Protein AF-0000000080333137 (afdb_homodimer)

Structure (mmCIF, N/CA/C/O backbone):
data_AF-0000000080333137-model_v1
#
loop_
_entity.id
_entity.type
_entity.pdbx_description
1 polymer 'Flavin reductase'
#
loop_
_atom_site.group_PDB
_atom_site.id
_atom_site.type_symbol
_atom_site.label_atom_id
_atom_site.label_alt_id
_atom_site.label_comp_id
_atom_site.label_asym_id
_atom_site.label_entity_id
_atom_site.label_seq_id
_atom_site.pdbx_PDB_ins_code
_atom_site.Cartn_x
_atom_site.Cartn_y
_atom_site.Cartn_z
_atom_site.occupancy
_atom_site.B_iso_or_equiv
_atom_site.auth_seq_id
_atom_site.auth_comp_id
_atom_site.auth_asym_id
_atom_site.auth_atom_id
_atom_site.pdbx_PDB_model_num
ATOM 1 N N . MET A 1 1 ? 3.314 -32.281 -24.875 1 32.16 1 MET A N 1
ATOM 2 C CA . MET A 1 1 ? 4.262 -31.203 -25.109 1 32.16 1 MET A CA 1
ATOM 3 C C . MET A 1 1 ? 3.947 -30.016 -24.203 1 32.16 1 MET A C 1
ATOM 5 O O . MET A 1 1 ? 2.875 -29.406 -24.312 1 32.16 1 MET A O 1
ATOM 9 N N . THR A 1 2 ? 4.207 -30.031 -22.922 1 34.72 2 THR A N 1
ATOM 10 C CA . THR A 1 2 ? 3.879 -29 -21.953 1 34.72 2 THR A CA 1
ATOM 11 C C . THR A 1 2 ? 4.188 -27.609 -22.516 1 34.72 2 THR A C 1
ATOM 13 O O . THR A 1 2 ? 5.285 -27.375 -23.031 1 34.72 2 THR A O 1
ATOM 16 N N . ALA A 1 3 ? 3.234 -27.078 -23.281 1 38.56 3 ALA A N 1
ATOM 17 C CA . ALA A 1 3 ? 3.451 -25.781 -23.922 1 38.56 3 ALA A CA 1
ATOM 18 C C . ALA A 1 3 ? 4.312 -24.875 -23.047 1 38.56 3 ALA A C 1
ATOM 20 O O . ALA A 1 3 ? 3.996 -24.656 -21.875 1 38.56 3 ALA A O 1
ATOM 21 N N . THR A 1 4 ? 5.605 -25.031 -23.078 1 42.91 4 THR A N 1
ATOM 22 C CA . THR A 1 4 ? 6.434 -24.016 -22.453 1 42.91 4 THR A CA 1
ATOM 23 C C . THR A 1 4 ? 5.816 -22.625 -22.625 1 42.91 4 THR A C 1
ATOM 25 O O . THR A 1 4 ? 5.594 -22.188 -23.75 1 42.91 4 THR A O 1
ATOM 28 N N . PRO A 1 5 ? 4.945 -22.172 -21.734 1 41.91 5 PRO A N 1
ATOM 29 C CA . PRO A 1 5 ? 4.445 -20.844 -22.062 1 41.91 5 PRO A CA 1
ATOM 30 C C . PRO A 1 5 ? 5.434 -20.031 -22.891 1 41.91 5 PRO A C 1
ATOM 32 O O . PRO A 1 5 ? 6.648 -20.219 -22.766 1 41.91 5 PRO A O 1
ATOM 35 N N . ASP A 1 6 ? 5.297 -20 -24.172 1 44.5 6 ASP A N 1
ATOM 36 C CA . ASP A 1 6 ? 6.066 -18.938 -24.812 1 44.5 6 ASP A CA 1
ATOM 37 C C . ASP A 1 6 ? 6.477 -17.875 -23.797 1 44.5 6 ASP A C 1
ATOM 39 O O . ASP A 1 6 ? 5.633 -17.125 -23.312 1 44.5 6 ASP A O 1
ATOM 43 N N . LEU A 1 7 ? 7.129 -18.266 -22.703 1 48.12 7 LEU A N 1
ATOM 44 C CA . LEU A 1 7 ? 7.605 -17.297 -21.719 1 48.12 7 LEU A CA 1
ATOM 45 C C . LEU A 1 7 ? 7.914 -15.961 -22.391 1 48.12 7 LEU A C 1
ATOM 47 O O . LEU A 1 7 ? 8.922 -15.828 -23.078 1 48.12 7 LEU A O 1
ATOM 51 N N . ALA A 1 8 ? 7.02 -15.438 -23.109 1 55.06 8 ALA A N 1
ATOM 52 C CA . ALA A 1 8 ? 7.129 -14.047 -23.547 1 55.06 8 ALA A CA 1
ATOM 53 C C . ALA A 1 8 ? 8.227 -13.312 -22.781 1 55.06 8 ALA A C 1
ATOM 55 O O . ALA A 1 8 ? 8.633 -13.742 -21.703 1 55.06 8 ALA A O 1
ATOM 56 N N . ALA A 1 9 ? 9.109 -12.586 -23.391 1 77.81 9 ALA A N 1
ATOM 57 C CA . ALA A 1 9 ? 10.32 -11.875 -23 1 77.81 9 ALA A CA 1
ATOM 58 C C . ALA A 1 9 ? 10.109 -11.125 -21.688 1 77.81 9 ALA A C 1
ATOM 60 O O . ALA A 1 9 ? 9.234 -10.258 -21.594 1 77.81 9 ALA A O 1
ATOM 61 N N . PHE A 1 10 ? 10.328 -11.945 -20.594 1 91.94 10 PHE A N 1
ATOM 62 C CA . PHE A 1 10 ? 10.375 -11.203 -19.344 1 91.94 10 PHE A CA 1
ATOM 63 C C . PHE A 1 10 ? 11.602 -10.297 -19.297 1 91.94 10 PHE A C 1
ATOM 65 O O . PHE A 1 10 ? 12.531 -10.453 -20.094 1 91.94 10 PHE A O 1
ATOM 72 N N . ARG A 1 11 ? 11.391 -9.289 -18.625 1 95.44 11 ARG A N 1
ATOM 73 C CA . ARG A 1 11 ? 12.492 -8.375 -18.344 1 95.44 11 ARG A CA 1
ATOM 74 C C . ARG A 1 11 ? 13.117 -8.664 -16.984 1 95.44 11 ARG A C 1
ATOM 76 O O . ARG A 1 11 ? 12.43 -9.117 -16.062 1 95.44 11 ARG A O 1
ATOM 83 N N . LEU A 1 12 ? 14.367 -8.383 -16.828 1 97.75 12 LEU A N 1
ATOM 84 C CA . LEU A 1 12 ? 15.039 -8.508 -15.547 1 97.75 12 LEU A CA 1
ATOM 85 C C . LEU A 1 12 ? 14.672 -7.355 -14.617 1 97.75 12 LEU A C 1
ATOM 87 O O . LEU A 1 12 ? 14.352 -6.262 -15.086 1 97.75 12 LEU A O 1
ATOM 91 N N . GLY A 1 13 ? 14.891 -7.672 -13.375 1 98.38 13 GLY A N 1
ATOM 92 C CA . GLY A 1 13 ? 14.562 -6.672 -12.367 1 98.38 13 GLY A CA 1
ATOM 93 C C . GLY A 1 13 ? 15.352 -5.387 -12.531 1 98.38 13 GLY A C 1
ATOM 94 O O . GLY A 1 13 ? 16.578 -5.41 -12.602 1 98.38 13 GLY A O 1
ATOM 95 N N . SER A 1 14 ? 14.648 -4.27 -12.57 1 98.5 14 SER A N 1
ATOM 96 C CA . SER A 1 14 ? 15.188 -2.922 -12.719 1 98.5 14 SER A CA 1
ATOM 97 C C . SER A 1 14 ? 14.188 -1.871 -12.242 1 98.5 14 SER A C 1
ATOM 99 O O . SER A 1 14 ? 13 -2.156 -12.102 1 98.5 14 SER A O 1
ATOM 101 N N . PRO A 1 15 ? 14.703 -0.725 -11.953 1 98.38 15 PRO A N 1
ATOM 102 C CA . PRO A 1 15 ? 13.773 0.362 -11.641 1 98.38 15 PRO A CA 1
ATOM 103 C C . PRO A 1 15 ? 12.734 0.579 -12.742 1 98.38 15 PRO A C 1
ATOM 105 O O . PRO A 1 15 ? 11.578 0.909 -12.445 1 98.38 15 PRO A O 1
ATOM 108 N N . GLU A 1 16 ? 13.117 0.375 -14.008 1 98.19 16 GLU A N 1
ATOM 109 C CA . GLU A 1 16 ? 12.211 0.568 -15.133 1 98.19 16 GLU A CA 1
ATOM 110 C C . GLU A 1 16 ? 11.094 -0.47 -15.125 1 98.19 16 GLU A C 1
ATOM 112 O O . GLU A 1 16 ? 9.93 -0.139 -15.359 1 98.19 16 GLU A O 1
ATOM 117 N N . LEU A 1 17 ? 11.461 -1.721 -14.844 1 98.5 17 LEU A N 1
ATOM 118 C CA . LEU A 1 17 ? 10.438 -2.76 -14.766 1 98.5 17 LEU A CA 1
ATOM 119 C C . LEU A 1 17 ? 9.477 -2.49 -13.609 1 98.5 17 LEU A C 1
ATOM 121 O O . LEU A 1 17 ? 8.258 -2.592 -13.766 1 98.5 17 LEU A O 1
ATOM 125 N N . LEU A 1 18 ? 10.047 -2.137 -12.453 1 98.75 18 LEU A N 1
ATOM 126 C CA . LEU A 1 18 ? 9.219 -1.824 -11.289 1 98.75 18 LEU A CA 1
ATOM 127 C C . LEU A 1 18 ? 8.227 -0.711 -11.617 1 98.75 18 LEU A C 1
ATOM 129 O O . LEU A 1 18 ? 7.031 -0.845 -11.352 1 98.75 18 LEU A O 1
ATOM 133 N N . ARG A 1 19 ? 8.734 0.345 -12.258 1 98.06 19 ARG A N 1
ATOM 134 C CA . ARG A 1 19 ? 7.887 1.479 -12.617 1 98.06 19 ARG A CA 1
ATOM 135 C C . ARG A 1 19 ? 6.785 1.056 -13.578 1 98.06 19 ARG A C 1
ATOM 137 O O . ARG A 1 19 ? 5.629 1.458 -13.43 1 98.06 19 ARG A O 1
ATOM 144 N N . SER A 1 20 ? 7.16 0.26 -14.586 1 98.12 20 SER A N 1
ATOM 145 C CA . SER A 1 20 ? 6.195 -0.167 -15.594 1 98.12 20 SER A CA 1
ATOM 146 C C . SER A 1 20 ? 5.086 -1.011 -14.969 1 98.12 20 SER A C 1
ATOM 148 O O . SER A 1 20 ? 3.91 -0.851 -15.312 1 98.12 20 SER A O 1
ATOM 150 N N . VAL A 1 21 ? 5.422 -1.882 -14.055 1 98.56 21 VAL A N 1
ATOM 151 C CA . VAL A 1 21 ? 4.449 -2.746 -13.398 1 98.56 21 VAL A CA 1
ATOM 152 C C . VAL A 1 21 ? 3.537 -1.911 -12.5 1 98.56 21 VAL A C 1
ATOM 154 O O . VAL A 1 21 ? 2.314 -2.059 -12.539 1 98.56 21 VAL A O 1
ATOM 157 N N . PHE A 1 22 ? 4.082 -0.975 -11.758 1 98.31 22 PHE A N 1
ATOM 158 C CA . PHE A 1 22 ? 3.275 -0.235 -10.789 1 98.31 22 PHE A CA 1
ATOM 159 C C . PHE A 1 22 ? 2.52 0.899 -11.469 1 98.31 22 PHE A C 1
ATOM 161 O O . PHE A 1 22 ? 1.622 1.499 -10.875 1 98.31 22 PHE A O 1
ATOM 168 N N . ARG A 1 23 ? 2.896 1.23 -12.75 1 97.38 23 ARG A N 1
ATOM 169 C CA . ARG A 1 23 ? 2.014 2.064 -13.555 1 97.38 23 ARG A CA 1
ATOM 170 C C . ARG A 1 23 ? 0.682 1.366 -13.812 1 97.38 23 ARG A C 1
ATOM 172 O O . ARG A 1 23 ? -0.337 2.023 -14.031 1 97.38 23 ARG A O 1
ATOM 179 N N . ARG A 1 24 ? 0.718 -0.001 -13.727 1 97.5 24 ARG A N 1
ATOM 180 C CA . ARG A 1 24 ? -0.496 -0.775 -13.969 1 97.5 24 ARG A CA 1
ATOM 181 C C . ARG A 1 24 ? -1.29 -0.957 -12.68 1 97.5 24 ARG A C 1
ATOM 183 O O . ARG A 1 24 ? -2.436 -1.412 -12.703 1 97.5 24 ARG A O 1
ATOM 190 N N . HIS A 1 25 ? -0.738 -0.68 -11.531 1 98.38 25 HIS A N 1
ATOM 191 C CA . HIS A 1 25 ? -1.342 -0.823 -10.211 1 98.38 25 HIS A CA 1
ATOM 192 C C . HIS A 1 25 ? -1.915 0.502 -9.719 1 98.38 25 HIS A C 1
ATOM 194 O O . HIS A 1 25 ? -1.188 1.489 -9.594 1 98.38 25 HIS A O 1
ATOM 200 N N . ALA A 1 26 ? -3.201 0.591 -9.523 1 98.31 26 ALA A N 1
ATOM 201 C CA . ALA A 1 26 ? -3.811 1.808 -9 1 98.31 26 ALA A CA 1
ATOM 202 C C . ALA A 1 26 ? -3.703 1.859 -7.477 1 98.31 26 ALA A C 1
ATOM 204 O O . ALA A 1 26 ? -3.654 0.819 -6.812 1 98.31 26 ALA A O 1
ATOM 205 N N . ALA A 1 27 ? -3.672 3.055 -6.977 1 98.56 27 ALA A N 1
ATOM 206 C CA . ALA A 1 27 ? -3.523 3.234 -5.535 1 98.56 27 ALA A CA 1
ATOM 207 C C . ALA A 1 27 ? -4.359 4.41 -5.039 1 98.56 27 ALA A C 1
ATOM 209 O O . ALA A 1 27 ? -4.594 5.371 -5.781 1 98.56 27 ALA A O 1
ATOM 210 N N . GLY A 1 28 ? -4.844 4.316 -3.771 1 98.81 28 GLY A N 1
ATOM 211 C CA . GLY A 1 28 ? -5.379 5.488 -3.096 1 98.81 28 GLY A CA 1
ATOM 212 C C . GLY A 1 28 ? -4.316 6.523 -2.773 1 98.81 28 GLY A C 1
ATOM 213 O O . GLY A 1 28 ? -3.127 6.211 -2.73 1 98.81 28 GLY A O 1
ATOM 214 N N . VAL A 1 29 ? -4.793 7.766 -2.594 1 98.94 29 VAL A N 1
ATOM 215 C CA . VAL A 1 29 ? -3.873 8.875 -2.346 1 98.94 29 VAL A CA 1
ATOM 216 C C . VAL A 1 29 ? -4.066 9.398 -0.924 1 98.94 29 VAL A C 1
ATOM 218 O O . VAL A 1 29 ? -5.199 9.648 -0.497 1 98.94 29 VAL A O 1
ATOM 221 N N . ALA A 1 30 ? -2.973 9.539 -0.227 1 98.94 30 ALA A N 1
ATOM 222 C CA . ALA A 1 30 ? -2.969 10.094 1.124 1 98.94 30 ALA A CA 1
ATOM 223 C C . ALA A 1 30 ? -1.899 11.172 1.271 1 98.94 30 ALA A C 1
ATOM 225 O O . ALA A 1 30 ? -0.993 11.281 0.441 1 98.94 30 ALA A O 1
ATOM 226 N N . VAL A 1 31 ? -2.027 11.992 2.25 1 98.94 31 VAL A N 1
ATOM 227 C CA . VAL A 1 31 ? -0.963 12.883 2.697 1 98.94 31 VAL A CA 1
ATOM 228 C C . VAL A 1 31 ? -0.517 12.492 4.105 1 98.94 31 VAL A C 1
ATOM 230 O O . VAL A 1 31 ? -1.349 12.281 4.992 1 98.94 31 VAL A O 1
ATOM 233 N N . ILE A 1 32 ? 0.772 12.344 4.273 1 98.94 32 ILE A N 1
ATOM 234 C CA . ILE A 1 32 ? 1.396 12.148 5.574 1 98.94 32 ILE A CA 1
ATOM 235 C C . ILE A 1 32 ? 1.934 13.477 6.102 1 98.94 32 ILE A C 1
ATOM 237 O O . ILE A 1 32 ? 2.561 14.234 5.359 1 98.94 32 ILE A O 1
ATOM 241 N N . THR A 1 33 ? 1.648 13.82 7.352 1 98.88 33 THR A N 1
ATOM 242 C CA . THR A 1 33 ? 2.16 15.047 7.941 1 98.88 33 THR A CA 1
ATOM 243 C C . THR A 1 33 ? 2.924 14.758 9.227 1 98.88 33 THR A C 1
ATOM 245 O O . THR A 1 33 ? 2.695 13.734 9.875 1 98.88 33 THR A O 1
ATOM 248 N N . ALA A 1 34 ? 3.807 15.586 9.586 1 98.62 34 ALA A N 1
ATOM 249 C CA . ALA A 1 34 ? 4.539 15.625 10.852 1 98.62 34 ALA A CA 1
ATOM 250 C C . ALA A 1 34 ? 4.969 17.047 11.188 1 98.62 34 ALA A C 1
ATOM 252 O O . ALA A 1 34 ? 4.707 17.984 10.43 1 98.62 34 ALA A O 1
ATOM 253 N N . GLN A 1 35 ? 5.477 17.172 12.367 1 96.44 35 GLN A N 1
ATOM 254 C CA . GLN A 1 35 ? 5.926 18.484 12.805 1 96.44 35 GLN A CA 1
ATOM 255 C C . GLN A 1 35 ? 7.207 18.391 13.625 1 96.44 35 GLN A C 1
ATOM 257 O O . GLN A 1 35 ? 7.391 17.438 14.383 1 96.44 35 GLN A O 1
ATOM 262 N N . ARG A 1 36 ? 8.078 19.328 13.414 1 94.25 36 ARG A N 1
ATOM 263 C CA . ARG A 1 36 ? 9.242 19.516 14.273 1 94.25 36 ARG A CA 1
ATOM 264 C C . ARG A 1 36 ? 9.391 20.984 14.68 1 94.25 36 ARG A C 1
ATOM 266 O O . ARG A 1 36 ? 9.516 21.859 13.828 1 94.25 36 ARG A O 1
ATOM 273 N N . ASP A 1 37 ? 9.391 21.234 16 1 91.94 37 ASP A N 1
ATOM 274 C CA . ASP A 1 37 ? 9.625 22.562 16.547 1 91.94 37 ASP A CA 1
ATOM 275 C C . ASP A 1 37 ? 8.711 23.594 15.891 1 91.94 37 ASP A C 1
ATOM 277 O O . ASP A 1 37 ? 9.172 24.656 15.461 1 91.94 37 ASP A O 1
ATOM 281 N N . GLY A 1 38 ? 7.473 23.188 15.695 1 90.44 38 GLY A N 1
ATOM 282 C CA . GLY A 1 38 ? 6.465 24.109 15.195 1 90.44 38 GLY A CA 1
ATOM 283 C C . GLY A 1 38 ? 6.449 24.219 13.688 1 90.44 38 GLY A C 1
ATOM 284 O O . GLY A 1 38 ? 5.613 24.906 13.117 1 90.44 38 GLY A O 1
ATOM 285 N N . THR A 1 39 ? 7.332 23.594 13.016 1 93.75 39 THR A N 1
ATOM 286 C CA . THR A 1 39 ? 7.367 23.625 11.555 1 93.75 39 THR A CA 1
ATOM 287 C C . THR A 1 39 ? 6.746 22.344 10.977 1 93.75 39 THR A C 1
ATOM 289 O O . THR A 1 39 ? 7.293 21.25 11.141 1 93.75 39 THR A O 1
ATOM 292 N N . PRO A 1 40 ? 5.66 22.531 10.266 1 97.62 40 PRO A N 1
ATOM 293 C CA . PRO A 1 40 ? 5.02 21.344 9.688 1 97.62 40 PRO A CA 1
ATOM 294 C C . PRO A 1 40 ? 5.688 20.891 8.398 1 97.62 40 PRO A C 1
ATOM 296 O O . PRO A 1 40 ? 6.203 21.703 7.637 1 97.62 40 PRO A O 1
ATOM 299 N N . VAL A 1 41 ? 5.738 19.578 8.164 1 98.12 41 VAL A N 1
ATOM 300 C CA . VAL A 1 41 ? 6.145 18.969 6.906 1 98.12 41 VAL A CA 1
ATOM 301 C C . VAL A 1 41 ? 5.098 17.953 6.469 1 98.12 41 VAL A C 1
ATOM 303 O O . VAL A 1 41 ? 4.258 17.531 7.27 1 98.12 41 VAL A O 1
ATOM 306 N N . GLY A 1 42 ? 5.164 17.609 5.234 1 98.62 42 GLY A N 1
ATOM 307 C CA . GLY A 1 42 ? 4.273 16.578 4.73 1 98.62 42 GLY A CA 1
ATOM 308 C C . GLY A 1 42 ? 4.559 16.203 3.291 1 98.62 42 GLY A C 1
ATOM 309 O O . GLY A 1 42 ? 5.332 16.875 2.605 1 98.62 42 GLY A O 1
ATOM 310 N N . PHE A 1 43 ? 3.953 15.148 2.832 1 98.75 43 PHE A N 1
ATOM 311 C CA . PHE A 1 43 ? 4.129 14.672 1.465 1 98.75 43 PHE A CA 1
ATOM 312 C C . PHE A 1 43 ? 2.953 13.797 1.043 1 98.75 43 PHE A C 1
ATOM 314 O O . PHE A 1 43 ? 2.268 13.219 1.889 1 98.75 43 PHE A O 1
ATOM 321 N N . THR A 1 44 ? 2.68 13.75 -0.224 1 98.75 44 THR A N 1
ATOM 322 C CA . THR A 1 44 ? 1.708 12.828 -0.81 1 98.75 44 THR A CA 1
ATOM 323 C C . THR A 1 44 ? 2.27 11.414 -0.873 1 98.75 44 THR A C 1
ATOM 325 O O . THR A 1 44 ? 3.428 11.219 -1.241 1 98.75 44 THR A O 1
ATOM 328 N N . ALA A 1 45 ? 1.518 10.461 -0.445 1 98.62 45 ALA A N 1
ATOM 329 C CA . ALA A 1 45 ? 1.896 9.047 -0.477 1 98.62 45 ALA A CA 1
ATOM 330 C C . ALA A 1 45 ? 0.833 8.211 -1.185 1 98.62 45 ALA A C 1
ATOM 332 O O . ALA A 1 45 ? -0.363 8.383 -0.938 1 98.62 45 ALA A O 1
ATOM 333 N N . THR A 1 46 ? 1.267 7.309 -2.049 1 98.56 46 THR A N 1
ATOM 334 C CA . THR A 1 46 ? 0.39 6.305 -2.637 1 98.56 46 THR A CA 1
ATOM 335 C C . THR A 1 46 ? 0.751 4.91 -2.133 1 98.56 46 THR A C 1
ATOM 337 O O . THR A 1 46 ? 0.363 3.906 -2.734 1 98.56 46 THR A O 1
ATOM 340 N N . SER A 1 47 ? 1.499 4.836 -1.085 1 98.69 47 SER A N 1
ATOM 341 C CA . SER A 1 47 ? 1.995 3.576 -0.547 1 98.69 47 SER A CA 1
ATOM 342 C C . SER A 1 47 ? 1.308 3.227 0.768 1 98.69 47 SER A C 1
ATOM 344 O O . SER A 1 47 ? 1.67 2.246 1.424 1 98.69 47 SER A O 1
ATOM 346 N N . LEU A 1 48 ? 0.345 3.98 1.222 1 98.94 48 LEU A N 1
ATOM 347 C CA . LEU A 1 48 ? -0.322 3.76 2.5 1 98.94 48 LEU A CA 1
ATOM 348 C C . LEU A 1 48 ? -1.103 2.449 2.488 1 98.94 48 LEU A C 1
ATOM 350 O O . LEU A 1 48 ? -1.848 2.176 1.545 1 98.94 48 LEU A O 1
ATOM 354 N N . THR A 1 49 ? -0.907 1.655 3.551 1 98.81 49 THR A N 1
ATOM 355 C CA . THR A 1 49 ? -1.681 0.429 3.711 1 98.81 49 THR A CA 1
ATOM 356 C C . THR A 1 49 ? -2.014 0.189 5.18 1 98.81 49 THR A C 1
ATOM 358 O O . THR A 1 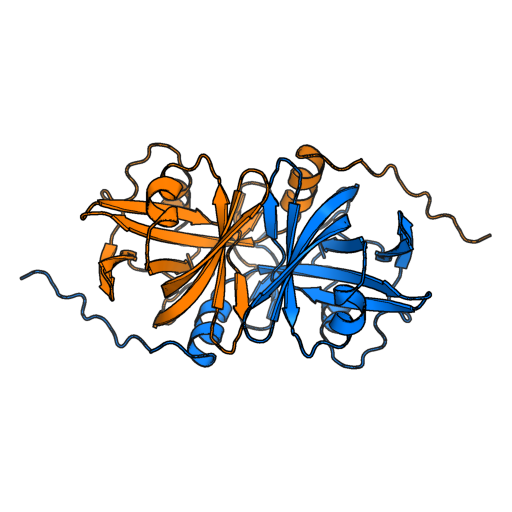49 ? -1.273 0.619 6.07 1 98.81 49 THR A O 1
ATOM 361 N N . SER A 1 50 ? -3.102 -0.44 5.402 1 98.69 50 SER A N 1
ATOM 362 C CA . SER A 1 50 ? -3.348 -1.042 6.707 1 98.69 50 SER A CA 1
ATOM 363 C C . SER A 1 50 ? -2.545 -2.326 6.887 1 98.69 50 SER A C 1
ATOM 365 O O . SER A 1 50 ? -2.457 -3.141 5.965 1 98.69 50 SER A O 1
ATOM 367 N N . VAL A 1 51 ? -1.98 -2.51 8.07 1 98.19 51 VAL A N 1
ATOM 368 C CA . VAL A 1 51 ? -1.048 -3.617 8.258 1 98.19 51 VAL A CA 1
ATOM 369 C C . VAL A 1 51 ? -1.65 -4.641 9.219 1 98.19 51 VAL A C 1
ATOM 371 O O . VAL A 1 51 ? -1.605 -5.848 8.961 1 98.19 51 VAL A O 1
ATOM 374 N N . SER A 1 52 ? -2.197 -4.141 10.328 1 98.56 52 SER A N 1
ATOM 375 C CA . SER A 1 52 ? -2.705 -4.992 11.398 1 98.56 52 SER A CA 1
ATOM 376 C C . SER A 1 52 ? -3.957 -4.398 12.031 1 98.56 52 SER A C 1
ATOM 378 O O . SER A 1 52 ? -4.086 -3.176 12.133 1 98.56 52 SER A O 1
ATOM 380 N N . ALA A 1 53 ? -4.832 -5.266 12.445 1 97.94 53 ALA A N 1
ATOM 381 C CA . ALA A 1 53 ? -6.02 -4.812 13.164 1 97.94 53 ALA A CA 1
ATOM 382 C C . ALA A 1 53 ? -5.758 -4.738 14.664 1 97.94 53 ALA A C 1
ATOM 384 O O . ALA A 1 53 ? -6.234 -3.822 15.344 1 97.94 53 ALA A O 1
ATOM 385 N N . GLU A 1 54 ? -4.934 -5.711 15.094 1 97.88 54 GLU A N 1
ATOM 386 C CA . GLU A 1 54 ? -4.625 -5.758 16.516 1 97.88 54 GLU A CA 1
ATOM 387 C C . GLU A 1 54 ? -3.123 -5.918 16.75 1 97.88 54 GLU A C 1
ATOM 389 O O . GLU A 1 54 ? -2.574 -7.008 16.578 1 97.88 54 GLU A O 1
ATOM 394 N N . PRO A 1 55 ? -2.473 -4.867 17.375 1 98.5 55 PRO A N 1
ATOM 395 C CA . PRO A 1 55 ? -2.955 -3.484 17.438 1 98.5 55 PRO A CA 1
ATOM 396 C C . PRO A 1 55 ? -3.176 -2.871 16.062 1 98.5 55 PRO A C 1
ATOM 398 O O . PRO A 1 55 ? -2.678 -3.398 15.062 1 98.5 55 PRO A O 1
ATOM 401 N N . PRO A 1 56 ? -3.975 -1.819 15.969 1 98.88 56 PRO A N 1
ATOM 402 C CA . PRO A 1 56 ? -4.191 -1.186 14.672 1 98.88 56 PRO A CA 1
ATOM 403 C C . PRO A 1 56 ? -2.949 -0.475 14.141 1 98.88 56 PRO A C 1
ATOM 405 O O . PRO A 1 56 ? -2.516 0.527 14.719 1 98.88 56 PRO A O 1
ATOM 408 N N . LEU A 1 57 ? -2.4 -0.995 13.055 1 98.94 57 LEU A N 1
ATOM 409 C CA . LEU A 1 57 ? -1.163 -0.489 12.469 1 98.94 57 LEU A CA 1
ATOM 410 C C . LEU A 1 57 ? -1.37 -0.099 11.008 1 98.94 57 LEU A C 1
ATOM 412 O O . LEU A 1 57 ? -2.109 -0.767 10.281 1 98.94 57 LEU A O 1
ATOM 416 N N . VAL A 1 58 ? -0.692 0.954 10.617 1 98.94 58 VAL A N 1
ATOM 417 C CA . VAL A 1 58 ? -0.587 1.344 9.211 1 98.94 58 VAL A CA 1
ATOM 418 C C . VAL A 1 58 ? 0.882 1.409 8.805 1 98.94 58 VAL A C 1
ATOM 420 O O . VAL A 1 58 ? 1.771 1.423 9.656 1 98.94 58 VAL A O 1
ATOM 423 N N . SER A 1 59 ? 1.139 1.394 7.512 1 98.94 59 SER A N 1
ATOM 424 C CA . SER A 1 59 ? 2.49 1.574 6.992 1 98.94 59 SER A CA 1
ATOM 425 C C . SER A 1 59 ? 2.492 2.455 5.746 1 98.94 59 SER A C 1
ATOM 427 O O . SER A 1 59 ? 1.486 2.537 5.039 1 98.94 59 SER A O 1
ATOM 429 N N . PHE A 1 60 ? 3.592 3.133 5.527 1 98.88 60 PHE A N 1
ATOM 430 C CA . PHE A 1 60 ? 3.85 3.9 4.312 1 98.88 60 PHE A CA 1
ATOM 431 C C . PHE A 1 60 ? 5.344 3.994 4.039 1 98.88 60 PHE A C 1
ATOM 433 O O . PHE A 1 60 ? 6.16 3.781 4.938 1 98.88 60 PHE A O 1
ATOM 440 N N . GLY A 1 61 ? 5.656 4.32 2.787 1 98.81 61 GLY A N 1
ATOM 441 C CA . GLY A 1 61 ? 7.039 4.531 2.387 1 98.81 61 GLY A CA 1
ATOM 442 C C . GLY A 1 61 ? 7.406 5.996 2.252 1 98.81 61 GLY A C 1
ATOM 443 O O . GLY A 1 61 ? 6.547 6.832 1.97 1 98.81 61 GLY A O 1
ATOM 444 N N . ILE A 1 62 ? 8.688 6.27 2.436 1 98.62 62 ILE A N 1
ATOM 445 C CA . ILE A 1 62 ? 9.219 7.617 2.232 1 98.62 62 ILE A CA 1
ATOM 446 C C . ILE A 1 62 ? 10.656 7.535 1.725 1 98.62 62 ILE A C 1
ATOM 448 O O . ILE A 1 62 ? 11.461 6.762 2.248 1 98.62 62 ILE A O 1
ATOM 452 N N . GLY A 1 63 ? 10.898 8.297 0.687 1 98.06 63 GLY A N 1
ATOM 453 C CA . GLY A 1 63 ? 12.242 8.32 0.134 1 98.06 63 GLY A CA 1
ATOM 454 C C . GLY A 1 63 ? 13.281 8.836 1.114 1 98.06 63 GLY A C 1
ATOM 455 O O . GLY A 1 63 ? 13.031 9.789 1.848 1 98.06 63 GLY A O 1
ATOM 456 N N . ALA A 1 64 ? 14.438 8.258 1.062 1 96.88 64 ALA A N 1
ATOM 457 C CA . ALA A 1 64 ? 15.531 8.68 1.928 1 96.88 64 ALA A CA 1
ATOM 458 C C . ALA A 1 64 ? 15.992 10.094 1.592 1 96.88 64 ALA A C 1
ATOM 460 O O . ALA A 1 64 ? 16.531 10.797 2.449 1 96.88 64 ALA A O 1
ATOM 461 N N . GLY A 1 65 ? 15.781 10.508 0.357 1 95.44 65 GLY A N 1
ATOM 462 C CA . GLY A 1 65 ? 16.172 11.836 -0.081 1 95.44 65 GLY A CA 1
ATOM 463 C C . GLY A 1 65 ? 15.07 12.867 0.099 1 95.44 65 GLY A C 1
ATOM 464 O O . GLY A 1 65 ? 15.25 14.039 -0.253 1 95.44 65 GLY A O 1
ATOM 465 N N . SER A 1 66 ? 13.938 12.438 0.645 1 95.81 66 SER A N 1
ATOM 466 C CA . SER A 1 66 ? 12.805 13.336 0.849 1 95.81 66 SER A CA 1
ATOM 467 C C . SER A 1 66 ? 13.133 14.398 1.894 1 95.81 66 SER A C 1
ATOM 469 O O . SER A 1 66 ? 13.719 14.102 2.934 1 95.81 66 SER A O 1
ATOM 471 N N . SER A 1 67 ? 12.719 15.609 1.656 1 95.06 67 SER A N 1
ATOM 472 C CA . SER A 1 67 ? 12.875 16.672 2.643 1 95.06 67 SER A CA 1
ATOM 473 C C . SER A 1 67 ? 12.086 16.375 3.914 1 95.06 67 SER A C 1
ATOM 475 O O . SER A 1 67 ? 12.477 16.781 5.004 1 95.06 67 SER A O 1
ATOM 477 N N . SER A 1 68 ? 11 15.625 3.795 1 97.12 68 SER A N 1
ATOM 478 C CA . SER A 1 68 ? 10.172 15.297 4.953 1 97.12 68 SER A CA 1
ATOM 479 C C . SER A 1 68 ? 10.844 14.258 5.84 1 97.12 68 SER A C 1
ATOM 481 O O . SER A 1 68 ? 10.492 14.109 7.012 1 97.12 68 SER A O 1
ATOM 483 N N . TRP A 1 69 ? 11.789 13.492 5.285 1 97.38 69 TRP A N 1
ATOM 484 C CA . TRP A 1 69 ? 12.414 12.406 6.039 1 97.38 69 TRP A CA 1
ATOM 485 C C . TRP A 1 69 ? 13.18 12.953 7.238 1 97.38 69 TRP A C 1
ATOM 487 O O . TRP A 1 69 ? 13.195 12.328 8.305 1 97.38 69 TRP A O 1
ATOM 497 N N . ALA A 1 70 ? 13.797 14.078 7.117 1 95.81 70 ALA A N 1
ATOM 498 C CA . ALA A 1 70 ? 14.539 14.664 8.227 1 95.81 70 ALA A CA 1
ATOM 499 C C . ALA A 1 70 ? 13.656 14.797 9.469 1 95.81 70 ALA A C 1
ATOM 501 O O . ALA A 1 70 ? 14.117 14.586 10.594 1 95.81 70 ALA A O 1
ATOM 502 N N . VAL A 1 71 ? 12.438 15.07 9.234 1 97.5 71 VAL A N 1
ATOM 503 C CA . VAL A 1 71 ? 11.5 15.258 10.336 1 97.5 71 VAL A CA 1
ATOM 504 C C . VAL A 1 71 ? 10.867 13.922 10.711 1 97.5 71 VAL A C 1
ATOM 506 O O . VAL A 1 71 ? 10.828 13.555 11.891 1 97.5 71 VAL A O 1
ATOM 509 N N . ILE A 1 72 ? 10.43 13.086 9.766 1 98.31 72 ILE A N 1
ATOM 510 C CA . ILE A 1 72 ? 9.711 11.836 9.984 1 98.31 72 ILE A CA 1
ATOM 511 C C . ILE A 1 72 ? 10.625 10.828 10.672 1 98.31 72 ILE A C 1
ATOM 513 O O . ILE A 1 72 ? 10.18 10.047 11.508 1 98.31 72 ILE A O 1
ATOM 517 N N . SER A 1 73 ? 11.922 10.922 10.391 1 98.25 73 SER A N 1
ATOM 518 C CA . SER A 1 73 ? 12.898 9.992 10.961 1 98.25 73 SER A CA 1
ATOM 519 C C . SER A 1 73 ? 12.969 10.125 12.477 1 98.25 73 SER A C 1
ATOM 521 O O . SER A 1 73 ? 13.438 9.219 13.164 1 98.25 73 SER A O 1
ATOM 523 N N . GLU A 1 74 ? 12.453 11.25 13.008 1 97.62 74 GLU A N 1
ATOM 524 C CA . GLU A 1 74 ? 12.57 11.492 14.438 1 97.62 74 GLU A CA 1
ATOM 525 C C . GLU A 1 74 ? 11.203 11.719 15.078 1 97.62 74 GLU A C 1
ATOM 527 O O . GLU A 1 74 ? 11.094 11.805 16.297 1 97.62 74 GLU A O 1
ATOM 532 N N . ALA A 1 75 ? 10.219 11.828 14.242 1 98 75 ALA A N 1
ATOM 533 C CA . ALA A 1 75 ? 8.891 12.156 14.75 1 98 75 ALA A CA 1
ATOM 534 C C . ALA A 1 75 ? 8.312 11.008 15.57 1 98 75 ALA A C 1
ATOM 536 O O . ALA A 1 75 ? 8.414 9.844 15.172 1 98 75 ALA A O 1
ATOM 537 N N . ASP A 1 76 ? 7.727 11.32 16.688 1 98.19 76 ASP A N 1
ATOM 538 C CA . ASP A 1 76 ? 7.027 10.32 17.5 1 98.19 76 ASP A CA 1
ATOM 539 C C . ASP A 1 76 ? 5.66 10 16.891 1 98.19 76 ASP A C 1
ATOM 541 O O . ASP A 1 76 ? 5.199 8.859 16.969 1 98.19 76 ASP A O 1
ATOM 545 N N . HIS A 1 77 ? 5.023 11.07 16.359 1 98.69 77 HIS A N 1
ATOM 546 C CA . HIS A 1 77 ? 3.688 10.93 15.797 1 98.69 77 HIS A CA 1
ATOM 547 C C . HIS A 1 77 ? 3.623 11.5 14.383 1 98.69 77 HIS A C 1
ATOM 549 O O . HIS A 1 77 ? 4.363 12.43 14.055 1 98.69 77 HIS A O 1
ATOM 555 N N . VAL A 1 78 ? 2.717 10.953 13.594 1 98.88 78 VAL A N 1
ATOM 556 C CA . VAL A 1 78 ? 2.445 11.43 12.242 1 98.88 78 VAL A CA 1
ATOM 557 C C . VAL A 1 78 ? 0.937 11.492 12.016 1 98.88 78 VAL A C 1
ATOM 559 O O . VAL A 1 78 ? 0.169 10.805 12.695 1 98.88 78 VAL A O 1
ATOM 562 N N . GLY A 1 79 ? 0.57 12.375 11.109 1 98.88 79 GLY A N 1
ATOM 563 C CA . GLY A 1 79 ? -0.787 12.398 10.586 1 98.88 79 GLY A CA 1
ATOM 564 C C . GLY A 1 79 ? -0.932 11.664 9.273 1 98.88 79 GLY A C 1
ATOM 565 O O . GLY A 1 79 ? -0.049 11.727 8.414 1 98.88 79 GLY A O 1
ATOM 566 N N . VAL A 1 80 ? -1.977 10.914 9.109 1 98.94 80 VAL A N 1
ATOM 567 C CA . VAL A 1 80 ? -2.354 10.219 7.883 1 98.94 80 VAL A CA 1
ATOM 568 C C . VAL A 1 80 ? -3.697 10.75 7.383 1 98.94 80 VAL A C 1
ATOM 570 O O . VAL A 1 80 ? -4.676 10.773 8.133 1 98.94 80 VAL A O 1
ATOM 573 N N . HIS A 1 81 ? -3.775 11.203 6.164 1 98.94 81 HIS A N 1
ATOM 574 C CA . HIS A 1 81 ? -4.977 11.828 5.621 1 98.94 81 HIS A CA 1
ATOM 575 C C . HIS A 1 81 ? -5.395 11.172 4.312 1 98.94 81 HIS A C 1
ATOM 577 O O . HIS A 1 81 ? -4.66 11.219 3.326 1 98.94 81 HIS A O 1
ATOM 583 N N . ILE A 1 82 ? -6.582 10.516 4.316 1 98.94 82 ILE A N 1
ATOM 584 C CA . ILE A 1 82 ? -7.141 9.969 3.086 1 98.94 82 ILE A CA 1
ATOM 585 C C . ILE A 1 82 ? -7.762 11.094 2.256 1 98.94 82 ILE A C 1
ATOM 587 O O . ILE A 1 82 ? -8.656 11.805 2.729 1 98.94 82 ILE A O 1
ATOM 591 N N . LEU A 1 83 ? -7.336 11.227 1.001 1 98.88 83 LEU A N 1
ATOM 592 C CA . LEU A 1 83 ? -7.789 12.344 0.176 1 98.88 83 LEU A CA 1
ATOM 593 C C . LEU A 1 83 ? -8.977 11.93 -0.687 1 98.88 83 LEU A C 1
ATOM 595 O O . LEU A 1 83 ? -9.047 10.789 -1.15 1 98.88 83 LEU A O 1
ATOM 599 N N . GLY A 1 84 ? -9.836 12.883 -0.928 1 98.5 84 GLY A N 1
ATOM 600 C CA . GLY A 1 84 ? -10.93 12.719 -1.869 1 98.5 84 GLY A CA 1
ATOM 601 C C . GLY A 1 84 ? -10.633 13.297 -3.238 1 98.5 84 GLY A C 1
ATOM 602 O O . GLY A 1 84 ? -9.656 14.031 -3.41 1 98.5 84 GLY A O 1
ATOM 603 N N . GLU A 1 85 ? -11.508 12.992 -4.156 1 97.62 85 GLU A N 1
ATOM 604 C CA . GLU A 1 85 ? -11.359 13.469 -5.527 1 97.62 85 GLU A CA 1
ATOM 605 C C . GLU A 1 85 ? -11.297 14.992 -5.578 1 97.62 85 GLU A C 1
ATOM 607 O O . GLU A 1 85 ? -10.617 15.562 -6.438 1 97.62 85 GLU A O 1
ATOM 612 N N . HIS A 1 86 ? -11.977 15.594 -4.715 1 96.94 86 HIS A N 1
ATOM 613 C CA . HIS A 1 86 ? -12.039 17.047 -4.691 1 96.94 86 HIS A CA 1
ATOM 614 C C . HIS A 1 86 ? -10.703 17.656 -4.285 1 96.94 86 HIS A C 1
ATOM 616 O O . HIS A 1 86 ? -10.523 18.875 -4.371 1 96.94 86 HIS A O 1
ATOM 622 N N . GLN A 1 87 ? -9.758 16.844 -3.885 1 98.19 87 GLN A N 1
ATOM 623 C CA . GLN A 1 87 ? -8.508 17.375 -3.328 1 98.19 87 GLN A CA 1
ATOM 624 C C . GLN A 1 87 ? -7.324 17.062 -4.238 1 98.19 87 GLN A C 1
ATOM 626 O O . GLN A 1 87 ? -6.199 16.891 -3.766 1 98.19 87 GLN A O 1
ATOM 631 N N . GLU A 1 88 ? -7.547 16.875 -5.5 1 98.31 88 GLU A N 1
ATOM 632 C CA . GLU A 1 88 ? -6.48 16.625 -6.461 1 98.31 88 GLU A CA 1
ATOM 633 C C . GLU A 1 88 ? -5.395 17.688 -6.383 1 98.31 88 GLU A C 1
ATOM 635 O O . GLU A 1 88 ? -4.203 17.375 -6.387 1 98.31 88 GLU A O 1
ATOM 640 N N . ALA A 1 89 ? -5.766 19 -6.281 1 98.12 89 ALA A N 1
ATOM 641 C CA . ALA A 1 89 ? -4.809 20.094 -6.203 1 98.12 89 ALA A CA 1
ATOM 642 C C . ALA A 1 89 ? -3.939 19.969 -4.953 1 98.12 89 ALA A C 1
ATOM 644 O O . ALA A 1 89 ? -2.73 20.203 -5.008 1 98.12 89 ALA A O 1
ATOM 645 N N . LEU A 1 90 ? -4.531 19.625 -3.822 1 98.62 90 LEU A N 1
ATOM 646 C CA . LEU A 1 90 ? -3.801 19.438 -2.574 1 98.62 90 LEU A CA 1
ATOM 647 C C . LEU A 1 90 ? -2.777 18.312 -2.715 1 98.62 90 LEU A C 1
ATOM 649 O O . LEU A 1 90 ? -1.625 18.469 -2.303 1 98.62 90 LEU A O 1
ATOM 653 N N . ALA A 1 91 ? -3.203 17.188 -3.32 1 98.81 91 ALA A N 1
ATOM 654 C CA . ALA A 1 91 ? -2.297 16.062 -3.555 1 98.81 91 ALA A CA 1
ATOM 655 C C . ALA A 1 91 ? -1.091 16.5 -4.383 1 98.81 91 ALA A C 1
ATOM 657 O O . ALA A 1 91 ? 0.044 16.109 -4.082 1 98.81 91 ALA A O 1
ATOM 658 N N . GLY A 1 92 ? -1.378 17.25 -5.434 1 98.62 92 GLY A N 1
ATOM 659 C CA . GLY A 1 92 ? -0.301 17.766 -6.266 1 98.62 92 GLY A CA 1
ATOM 660 C C . GLY A 1 92 ? 0.666 18.641 -5.5 1 98.62 92 GLY A C 1
ATOM 661 O O . GLY A 1 92 ? 1.881 18.547 -5.688 1 98.62 92 GLY A O 1
ATOM 662 N N . THR A 1 93 ? 0.161 19.547 -4.641 1 98.5 93 THR A N 1
ATOM 663 C CA . THR A 1 93 ? 0.982 20.453 -3.842 1 98.5 93 THR A CA 1
ATOM 664 C C . THR A 1 93 ? 1.921 19.656 -2.932 1 98.5 93 THR A C 1
ATOM 666 O O . THR A 1 93 ? 3.117 19.953 -2.863 1 98.5 93 THR A O 1
ATOM 669 N N . PHE A 1 94 ? 1.502 18.609 -2.307 1 98.62 94 PHE A N 1
ATOM 670 C CA . PHE A 1 94 ? 2.285 17.844 -1.342 1 98.62 94 PHE A CA 1
ATOM 671 C C . PHE A 1 94 ? 3.223 16.875 -2.051 1 98.62 94 PHE A C 1
ATOM 673 O O . PHE A 1 94 ? 4.117 16.312 -1.427 1 98.62 94 PHE A O 1
ATOM 680 N N . ALA A 1 95 ? 3.01 16.688 -3.383 1 97.88 95 ALA A N 1
ATOM 681 C CA . ALA A 1 95 ? 3.904 15.828 -4.152 1 97.88 95 ALA A CA 1
ATOM 682 C C . ALA A 1 95 ? 5.027 16.625 -4.793 1 97.88 95 ALA A C 1
ATOM 684 O O . ALA A 1 95 ? 6.004 16.062 -5.293 1 97.88 95 ALA A O 1
ATOM 685 N N . ARG A 1 96 ? 4.922 17.922 -4.695 1 96.81 96 ARG A N 1
ATOM 686 C CA . ARG A 1 96 ? 5.836 18.781 -5.434 1 96.81 96 ARG A CA 1
ATOM 687 C C . ARG A 1 96 ? 7.016 19.203 -4.566 1 96.81 96 ARG A C 1
ATOM 689 O O . ARG A 1 96 ? 6.828 19.719 -3.461 1 96.81 96 ARG A O 1
ATOM 696 N N . SER A 1 97 ? 8.219 19 -5.078 1 94.25 97 SER A N 1
ATOM 697 C CA . SER A 1 97 ? 9.422 19.422 -4.367 1 94.25 97 SER A CA 1
ATOM 698 C C . SER A 1 97 ? 9.484 20.938 -4.238 1 94.25 97 SER A C 1
ATOM 700 O O . SER A 1 97 ? 9.188 21.672 -5.195 1 94.25 97 SER A O 1
ATOM 702 N N . GLY A 1 98 ? 9.742 21.438 -3.025 1 92.44 98 GLY A N 1
ATOM 703 C CA . GLY A 1 98 ? 9.984 22.859 -2.805 1 92.44 98 GLY A CA 1
ATOM 704 C C . GLY A 1 98 ? 8.711 23.656 -2.623 1 92.44 98 GLY A C 1
ATOM 705 O O . GLY A 1 98 ? 8.758 24.875 -2.404 1 92.44 98 GLY A O 1
ATOM 706 N N . ALA A 1 99 ? 7.605 23.078 -2.709 1 94.31 99 ALA A N 1
ATOM 707 C CA . ALA A 1 99 ? 6.328 23.781 -2.574 1 94.31 99 ALA A CA 1
ATOM 708 C C . ALA A 1 99 ? 6.113 24.25 -1.14 1 94.31 99 ALA A C 1
ATOM 710 O O . ALA A 1 99 ? 6.629 23.641 -0.196 1 94.31 99 ALA A O 1
ATOM 711 N N . ASP A 1 100 ? 5.426 25.391 -1.04 1 96.38 100 ASP A N 1
ATOM 712 C CA . ASP A 1 100 ? 4.871 25.781 0.255 1 96.38 100 ASP A CA 1
ATOM 713 C C . ASP A 1 100 ? 3.637 24.938 0.593 1 96.38 100 ASP A C 1
ATOM 715 O O . ASP A 1 100 ? 2.506 25.375 0.373 1 96.38 100 ASP A O 1
ATOM 719 N N . ARG A 1 101 ? 3.758 23.859 1.219 1 97.94 101 ARG A N 1
ATOM 720 C CA . ARG A 1 101 ? 2.732 22.844 1.38 1 97.94 101 ARG A CA 1
ATOM 721 C C . ARG A 1 101 ? 1.716 23.25 2.441 1 97.94 101 ARG A C 1
ATOM 723 O O . ARG A 1 101 ? 0.562 22.812 2.402 1 97.94 101 ARG A O 1
ATOM 730 N N . PHE A 1 102 ? 2.092 24.078 3.33 1 98 102 PHE A N 1
ATOM 731 C CA . PHE A 1 102 ? 1.201 24.406 4.438 1 98 102 PHE A CA 1
ATOM 732 C C . PHE A 1 102 ? 0.796 25.875 4.383 1 98 102 PHE A C 1
ATOM 734 O O . PHE A 1 102 ? 0.182 26.391 5.32 1 98 102 PHE A O 1
ATOM 741 N N . GLY A 1 103 ? 1.18 26.516 3.334 1 97.31 103 GLY A N 1
ATOM 742 C CA . GLY A 1 103 ? 0.677 27.859 3.088 1 97.31 103 GLY A CA 1
ATOM 743 C C . GLY A 1 103 ? -0.695 27.875 2.441 1 97.31 103 GLY A C 1
ATOM 744 O O . GLY A 1 103 ? -1.172 26.844 1.962 1 97.31 103 GLY A O 1
ATOM 745 N N . ALA A 1 104 ? -1.327 29.031 2.432 1 95.06 104 ALA A N 1
ATOM 746 C CA . ALA A 1 104 ? -2.602 29.156 1.732 1 95.06 104 ALA A CA 1
ATOM 747 C C . ALA A 1 104 ? -2.492 28.656 0.295 1 95.06 104 ALA A C 1
ATOM 749 O O . ALA A 1 104 ? -1.471 28.875 -0.365 1 95.06 104 ALA A O 1
ATOM 750 N N . PRO A 1 105 ? -3.516 27.859 -0.133 1 96.94 105 PRO A N 1
ATOM 751 C CA . PRO A 1 105 ? -4.855 27.688 0.428 1 96.94 105 PRO A CA 1
ATO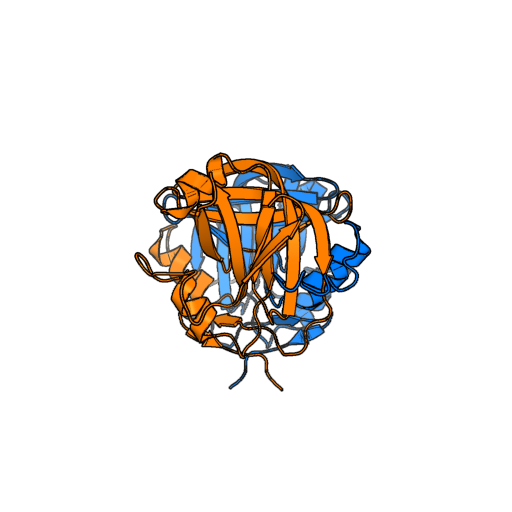M 752 C C . PRO A 1 105 ? -4.969 26.422 1.293 1 96.94 105 PRO A C 1
ATOM 754 O O . PRO A 1 105 ? -6.07 26.031 1.682 1 96.94 105 PRO A O 1
ATOM 757 N N . THR A 1 106 ? -3.877 25.766 1.545 1 98 106 THR A N 1
ATOM 758 C CA . THR A 1 106 ? -3.934 24.594 2.395 1 98 106 THR A CA 1
ATOM 759 C C . THR A 1 106 ? -4.492 24.938 3.771 1 98 106 THR A C 1
ATOM 761 O O . THR A 1 106 ? -3.928 25.766 4.484 1 98 106 THR A O 1
ATOM 764 N N . ALA A 1 107 ? -5.641 24.375 4.117 1 97.81 107 ALA A N 1
ATOM 765 C CA . ALA A 1 107 ? -6.262 24.578 5.422 1 97.81 107 ALA A CA 1
ATOM 766 C C . ALA A 1 107 ? -5.93 23.422 6.367 1 97.81 107 ALA A C 1
ATOM 768 O O . ALA A 1 107 ? -6.113 22.25 6.02 1 97.81 107 ALA A O 1
ATOM 769 N N . TRP A 1 108 ? -5.406 23.75 7.488 1 97.56 108 TRP A N 1
ATOM 770 C CA . TRP A 1 108 ? -5 22.766 8.477 1 97.56 108 TRP A CA 1
ATOM 771 C C . TRP A 1 108 ? -4.984 23.375 9.875 1 97.56 108 TRP A C 1
ATOM 773 O O . TRP A 1 108 ? -5.016 24.594 10.031 1 97.56 108 TRP A O 1
ATOM 783 N N . SER A 1 109 ? -4.977 22.547 10.906 1 96.12 109 SER A N 1
ATOM 784 C CA . SER A 1 109 ? -4.812 22.938 12.297 1 96.12 109 SER A CA 1
ATOM 785 C C . SER A 1 109 ? -3.936 21.938 13.055 1 96.12 109 SER A C 1
ATOM 787 O O . SER A 1 109 ? -3.766 20.797 12.617 1 96.12 109 SER A O 1
ATOM 789 N N . GLU A 1 110 ? -3.316 22.344 14.094 1 95.44 110 GLU A N 1
ATOM 790 C CA . GLU A 1 110 ? -2.59 21.422 14.961 1 95.44 110 GLU A CA 1
ATOM 791 C C . GLU A 1 110 ? -3.545 20.484 15.688 1 95.44 110 GLU A C 1
ATOM 793 O O . GLU A 1 110 ? -4.445 20.922 16.406 1 95.44 110 GLU A O 1
ATOM 798 N N . GLY A 1 111 ? -3.363 19.25 15.445 1 93.25 111 GLY A N 1
ATOM 799 C CA . GLY A 1 111 ? -4.219 18.25 16.062 1 93.25 111 GLY A CA 1
ATOM 800 C C . GLY A 1 111 ? -3.607 17.609 17.281 1 93.25 111 GLY A C 1
ATOM 801 O O . GLY A 1 111 ? -2.641 18.125 17.844 1 93.25 111 GLY A O 1
ATOM 802 N N . PRO A 1 112 ? -4.281 16.562 17.734 1 94.06 112 PRO A N 1
ATOM 803 C CA . PRO A 1 112 ? -3.729 15.836 18.875 1 94.06 112 PRO A CA 1
ATOM 804 C C . PRO A 1 112 ? -2.266 15.445 18.672 1 94.06 112 PRO A C 1
ATOM 806 O O . PRO A 1 112 ? -1.845 15.18 17.547 1 94.06 112 PRO A O 1
ATOM 809 N N . GLU A 1 113 ? -1.454 15.508 19.812 1 94.56 113 GLU A N 1
ATOM 810 C CA . GLU A 1 113 ? -0.033 15.172 19.828 1 94.56 113 GLU A CA 1
ATOM 811 C C . GLU A 1 113 ? 0.774 16.156 18.969 1 94.56 113 GLU A C 1
ATOM 813 O O . GLU A 1 113 ? 1.906 15.859 18.594 1 94.56 113 GLU A O 1
ATOM 818 N N . GLY A 1 114 ? 0.154 17.281 18.578 1 94.88 114 GLY A N 1
ATOM 819 C CA . GLY A 1 114 ? 0.851 18.328 17.844 1 94.88 114 GLY A CA 1
ATOM 820 C C . GLY A 1 114 ? 0.958 18.047 16.359 1 94.88 114 GLY A C 1
ATOM 821 O O . GLY A 1 114 ? 1.65 18.75 15.633 1 94.88 114 GLY A O 1
ATOM 822 N N . VAL A 1 115 ? 0.323 17.078 15.891 1 96.56 115 VAL A N 1
ATOM 823 C CA . VAL A 1 115 ? 0.385 16.656 14.492 1 96.56 115 VAL A CA 1
ATOM 824 C C . VAL A 1 115 ? -0.479 17.578 13.633 1 96.56 115 VAL A C 1
ATOM 826 O O . VAL A 1 115 ? -1.611 17.891 14 1 96.56 115 VAL A O 1
ATOM 829 N N . PRO A 1 116 ? 0.065 18.125 12.523 1 98.31 116 PRO A N 1
ATOM 830 C CA . PRO A 1 116 ? -0.793 18.906 11.633 1 98.31 116 PRO A CA 1
ATOM 831 C C . PRO A 1 116 ? -1.922 18.062 11.023 1 98.31 116 PRO A C 1
ATOM 833 O O . PRO A 1 116 ? -1.669 17.016 10.438 1 98.31 116 PRO A O 1
ATOM 836 N N . VAL A 1 117 ? -3.139 18.5 11.141 1 98.06 117 VAL A N 1
ATOM 837 C CA . VAL A 1 117 ? -4.297 17.812 10.578 1 98.06 117 VAL A CA 1
ATOM 838 C C . VAL A 1 117 ? -4.926 18.656 9.484 1 98.06 117 VAL A C 1
ATOM 840 O O . VAL A 1 117 ? -5.316 19.812 9.727 1 98.06 117 VAL A O 1
ATOM 843 N N . LEU A 1 118 ? -5.008 18.156 8.289 1 98.31 118 LEU A N 1
ATOM 844 C CA . LEU A 1 118 ? -5.586 18.844 7.141 1 98.31 118 LEU A CA 1
ATOM 845 C C . LEU A 1 118 ? -7.109 18.859 7.223 1 98.31 118 LEU A C 1
ATOM 847 O O . LEU A 1 118 ? -7.719 17.875 7.645 1 98.31 118 LEU A O 1
ATOM 851 N N . ASP A 1 119 ? -7.684 19.891 6.703 1 96.56 119 ASP A N 1
ATOM 852 C CA . ASP A 1 119 ? -9.133 20.031 6.703 1 96.56 119 ASP A CA 1
ATOM 853 C C . ASP A 1 119 ? -9.75 19.344 5.488 1 96.56 119 ASP A C 1
ATOM 855 O O . ASP A 1 119 ? -9.094 19.172 4.457 1 96.56 119 ASP A O 1
ATOM 859 N N . GLU A 1 120 ? -11.016 18.891 5.621 1 96.06 120 GLU A N 1
ATOM 860 C CA . GLU A 1 120 ? -11.93 18.484 4.551 1 96.06 120 GLU A CA 1
ATOM 861 C C . GLU A 1 120 ? -11.461 17.203 3.877 1 96.06 120 GLU A C 1
ATOM 863 O O . GLU A 1 120 ? -11.805 16.938 2.723 1 96.06 120 GLU A O 1
ATOM 868 N N . VAL A 1 121 ? -10.594 16.484 4.582 1 97.75 121 VAL A N 1
ATOM 869 C CA . VAL A 1 121 ? -10.172 15.203 4.043 1 97.75 121 VAL A CA 1
ATOM 870 C C . VAL A 1 121 ? -11.266 14.156 4.27 1 97.75 121 VAL A C 1
ATOM 872 O O . VAL A 1 121 ? -12.203 14.391 5.035 1 97.75 121 VAL A O 1
ATOM 875 N N . LEU A 1 122 ? -11.227 13.055 3.561 1 98.19 122 LEU A N 1
ATOM 876 C CA . LEU A 1 122 ? -12.203 11.984 3.727 1 98.19 122 LEU A CA 1
ATOM 877 C C . LEU A 1 122 ? -12.109 11.375 5.117 1 98.19 122 LEU A C 1
ATOM 879 O O . LEU A 1 122 ? -13.125 11 5.711 1 98.19 122 LEU A O 1
ATOM 883 N N . ALA A 1 123 ? -10.891 11.18 5.594 1 98.5 123 ALA A N 1
ATOM 884 C CA . ALA A 1 123 ? -10.562 10.625 6.906 1 98.5 123 ALA A CA 1
ATOM 885 C C . ALA A 1 123 ? -9.148 11.008 7.324 1 98.5 123 ALA A C 1
ATOM 887 O O . ALA A 1 123 ? -8.32 11.359 6.48 1 98.5 123 ALA A O 1
ATOM 888 N N . TRP A 1 124 ? -8.898 10.977 8.586 1 98.5 124 TRP A N 1
ATOM 889 C CA . TRP A 1 124 ? -7.535 11.195 9.062 1 98.5 124 TRP A CA 1
ATOM 890 C C . TRP A 1 124 ? -7.262 10.375 10.32 1 98.5 124 TRP A C 1
ATOM 892 O O . TRP A 1 124 ? -8.195 9.992 11.031 1 98.5 124 TRP A O 1
ATOM 902 N N . LEU A 1 125 ? -6 10.07 10.562 1 98.81 125 LEU A N 1
ATOM 903 C CA . LEU A 1 125 ? -5.484 9.375 11.742 1 98.81 125 LEU A CA 1
ATOM 904 C C . LEU A 1 125 ? -4.293 10.125 12.328 1 98.81 125 LEU A C 1
ATOM 906 O O . LEU A 1 125 ? -3.469 10.664 11.594 1 98.81 125 LEU A O 1
ATOM 910 N N . VAL A 1 126 ? -4.246 10.18 13.586 1 98.81 126 VAL A N 1
ATOM 911 C CA . VAL A 1 126 ? -2.994 10.414 14.297 1 98.81 126 VAL A CA 1
ATOM 912 C C . VAL A 1 126 ? -2.396 9.078 14.75 1 98.81 126 VAL A C 1
ATOM 914 O O . VAL A 1 126 ? -3.068 8.281 15.398 1 98.81 126 VAL A O 1
ATOM 917 N N . CYS A 1 127 ? -1.153 8.875 14.383 1 98.94 127 CYS A N 1
ATOM 918 C CA . CYS A 1 127 ? -0.521 7.586 14.633 1 98.94 127 CYS A CA 1
ATOM 919 C C . CYS A 1 127 ? 0.806 7.762 15.359 1 98.94 127 CYS A C 1
ATOM 921 O O . CYS A 1 127 ? 1.531 8.727 15.117 1 98.94 127 CYS A O 1
ATOM 923 N N . ARG A 1 128 ? 1.133 6.848 16.188 1 98.88 128 ARG A N 1
ATOM 924 C CA . ARG A 1 128 ? 2.443 6.77 16.828 1 98.88 128 ARG A CA 1
ATOM 925 C C . ARG A 1 128 ? 3.395 5.891 16.031 1 98.88 128 ARG A C 1
ATOM 927 O O . ARG A 1 128 ? 3.104 4.723 15.773 1 98.88 128 ARG A O 1
ATOM 934 N N . VAL A 1 129 ? 4.547 6.445 15.711 1 98.88 129 VAL A N 1
ATOM 935 C CA . VAL A 1 129 ? 5.516 5.684 14.93 1 98.88 129 VAL A CA 1
ATOM 936 C C . VAL A 1 129 ? 6.125 4.582 15.797 1 98.88 129 VAL A C 1
ATOM 938 O O . VAL A 1 129 ? 6.602 4.844 16.906 1 98.88 129 VAL A O 1
ATOM 941 N N . VAL A 1 130 ? 6.145 3.375 15.25 1 98.75 130 VAL A N 1
ATOM 942 C CA . VAL A 1 130 ? 6.637 2.271 16.078 1 98.75 130 VAL A CA 1
ATOM 943 C C . VAL A 1 130 ? 7.848 1.629 15.398 1 98.75 130 VAL A C 1
ATOM 945 O O . VAL A 1 130 ? 8.594 0.877 16.031 1 98.75 130 VAL A O 1
ATOM 948 N N . ALA A 1 131 ? 8.047 1.838 14.141 1 98.56 131 ALA A N 1
ATOM 949 C CA . ALA A 1 131 ? 9.219 1.301 13.453 1 98.56 131 ALA A CA 1
ATOM 950 C C . ALA A 1 131 ? 9.547 2.127 12.211 1 98.56 131 ALA A C 1
ATOM 952 O O . ALA A 1 131 ? 8.648 2.672 11.562 1 98.56 131 ALA A O 1
ATOM 953 N N . ARG A 1 132 ? 10.789 2.266 11.922 1 98.56 132 ARG A N 1
ATOM 954 C CA . ARG A 1 132 ? 11.367 2.795 10.695 1 98.56 132 ARG A CA 1
ATOM 955 C C . ARG A 1 132 ? 12.352 1.805 10.078 1 98.56 132 ARG A C 1
ATOM 957 O O . ARG A 1 132 ? 13.453 1.618 10.602 1 98.56 132 ARG A O 1
ATOM 964 N N . ILE A 1 133 ? 11.977 1.213 8.961 1 98.31 133 ILE A N 1
ATOM 965 C CA . ILE A 1 133 ? 12.734 0.102 8.398 1 98.31 133 ILE A CA 1
ATOM 966 C C . ILE A 1 133 ? 13.43 0.549 7.109 1 98.31 133 ILE A C 1
ATOM 968 O O . ILE A 1 133 ? 12.766 0.923 6.137 1 98.31 133 ILE A O 1
ATOM 972 N N . PRO A 1 134 ? 14.797 0.508 7.121 1 97.81 134 PRO A N 1
ATOM 973 C CA . PRO A 1 134 ? 15.469 0.812 5.855 1 97.81 134 PRO A CA 1
ATOM 974 C C . PRO A 1 134 ? 15.086 -0.155 4.734 1 97.81 134 PRO A C 1
ATOM 976 O O . PRO A 1 134 ? 14.992 -1.363 4.965 1 97.81 134 PRO A O 1
ATOM 979 N N . ALA A 1 135 ? 14.836 0.325 3.535 1 97.81 135 ALA A N 1
ATOM 980 C CA . ALA A 1 135 ? 14.5 -0.446 2.342 1 97.81 135 ALA A CA 1
ATOM 981 C C . ALA A 1 135 ? 15.023 0.231 1.081 1 97.81 135 ALA A C 1
ATOM 983 O O . ALA A 1 135 ? 14.312 1.012 0.443 1 97.81 135 ALA A O 1
ATOM 984 N N . GLY A 1 136 ? 16.266 -0.083 0.719 1 97.81 136 GLY A N 1
ATOM 985 C CA . GLY A 1 136 ? 16.875 0.537 -0.444 1 97.81 136 GLY A CA 1
ATOM 986 C C . GLY A 1 136 ? 16.984 2.047 -0.332 1 97.81 136 GLY A C 1
ATOM 987 O O . GLY A 1 136 ? 17.531 2.564 0.637 1 97.81 136 GLY A O 1
ATOM 988 N N . ASP A 1 137 ? 16.391 2.709 -1.301 1 98.25 137 ASP A N 1
ATOM 989 C CA . ASP A 1 137 ? 16.453 4.168 -1.333 1 98.25 137 ASP A CA 1
ATOM 990 C C . ASP A 1 137 ? 15.25 4.781 -0.628 1 98.25 137 ASP A C 1
ATOM 992 O O . ASP A 1 137 ? 15 5.984 -0.744 1 98.25 137 ASP A O 1
ATOM 996 N N . HIS A 1 138 ? 14.477 3.986 0.115 1 98.25 138 HIS A N 1
ATOM 997 C CA . HIS A 1 138 ? 13.336 4.449 0.893 1 98.25 138 HIS A CA 1
ATOM 998 C C . HIS A 1 138 ? 13.359 3.879 2.307 1 98.25 138 HIS A C 1
ATOM 1000 O O . HIS A 1 138 ? 14.305 3.174 2.678 1 98.25 138 HIS A O 1
ATOM 1006 N N . HIS A 1 139 ? 12.508 4.32 3.131 1 98.38 139 HIS A N 1
ATOM 1007 C CA . HIS A 1 139 ? 12.156 3.738 4.422 1 98.38 139 HIS A CA 1
ATOM 1008 C C . HIS A 1 139 ? 10.688 3.328 4.465 1 98.38 139 HIS A C 1
ATOM 1010 O O . HIS A 1 139 ? 9.828 4.023 3.916 1 98.38 139 HIS A O 1
ATOM 1016 N N . LEU A 1 140 ? 10.461 2.182 5.051 1 98.69 140 LEU A N 1
ATOM 1017 C CA . LEU A 1 140 ? 9.109 1.795 5.453 1 98.69 140 LEU A CA 1
ATOM 1018 C C . LEU A 1 140 ? 8.836 2.215 6.895 1 98.69 140 LEU A C 1
ATOM 1020 O O . LEU A 1 140 ? 9.586 1.869 7.805 1 98.69 140 LEU A O 1
ATOM 1024 N N . VAL A 1 141 ? 7.805 2.992 7.059 1 98.88 141 VAL A N 1
ATOM 1025 C CA . VAL A 1 141 ? 7.406 3.449 8.383 1 98.88 141 VAL A CA 1
ATOM 1026 C C . VAL A 1 141 ? 6.145 2.713 8.828 1 98.88 141 VAL A C 1
ATOM 1028 O O . VAL A 1 141 ? 5.18 2.607 8.07 1 98.88 141 VAL A O 1
ATOM 1031 N N . VAL A 1 142 ? 6.176 2.111 10.008 1 98.94 142 VAL A N 1
ATOM 1032 C CA . VAL A 1 142 ? 5.016 1.485 10.633 1 98.94 142 VAL A CA 1
ATOM 1033 C C . VAL A 1 142 ? 4.551 2.326 11.82 1 98.94 142 VAL A C 1
ATOM 1035 O O . VAL A 1 142 ? 5.363 2.752 12.641 1 98.94 142 VAL A O 1
ATOM 1038 N N . ALA A 1 143 ? 3.281 2.568 11.859 1 98.94 143 ALA A N 1
ATOM 1039 C CA . ALA A 1 143 ? 2.754 3.434 12.914 1 98.94 143 ALA A CA 1
ATOM 1040 C C . ALA A 1 143 ? 1.454 2.875 13.484 1 98.94 143 ALA A C 1
ATOM 1042 O O . ALA A 1 143 ? 0.66 2.27 12.758 1 98.94 143 ALA A O 1
ATOM 1043 N N . GLU A 1 144 ? 1.252 3.078 14.75 1 98.94 144 GLU A N 1
ATOM 1044 C CA . GLU A 1 144 ? 0.065 2.613 15.461 1 98.94 144 GLU A CA 1
ATOM 1045 C C . GLU A 1 144 ? -0.988 3.715 15.555 1 98.94 144 GLU A C 1
ATOM 1047 O O . GLU A 1 144 ? -0.688 4.832 15.977 1 98.94 144 GLU A O 1
ATOM 1052 N N . VAL A 1 145 ? -2.209 3.393 15.219 1 98.94 145 VAL A N 1
ATOM 1053 C CA . VAL A 1 145 ? -3.309 4.352 15.25 1 98.94 145 VAL A CA 1
ATOM 1054 C C . VAL A 1 145 ? -3.623 4.73 16.703 1 98.94 145 VAL A C 1
ATOM 1056 O O . VAL A 1 145 ? -3.902 3.859 17.531 1 98.94 145 VAL A O 1
ATOM 1059 N N . VAL A 1 146 ? -3.586 6.004 16.969 1 98.75 146 VAL A N 1
ATOM 1060 C CA . VAL A 1 146 ? -3.898 6.512 18.297 1 98.75 146 VAL A CA 1
ATOM 1061 C C . VAL A 1 146 ? -5.34 7.016 18.328 1 98.75 146 VAL A C 1
ATOM 1063 O O . VAL A 1 146 ? -6.086 6.715 19.266 1 98.75 146 VAL A O 1
ATOM 1066 N N . LEU A 1 147 ? -5.738 7.742 17.391 1 98.56 147 LEU A N 1
ATOM 1067 C CA . LEU A 1 147 ? -7.078 8.305 17.266 1 98.56 147 LEU A CA 1
ATOM 1068 C C . LEU A 1 147 ? -7.328 8.805 15.852 1 98.56 147 LEU A C 1
ATOM 1070 O O . LEU A 1 147 ? -6.418 8.805 15.023 1 98.56 147 LEU A O 1
ATOM 1074 N N . GLY A 1 148 ? -8.555 9.172 15.5 1 98.44 148 GLY A N 1
ATOM 1075 C CA . GLY A 1 148 ? -8.852 9.703 14.18 1 98.44 148 GLY A CA 1
ATOM 1076 C C . GLY A 1 148 ? -10.336 9.883 13.93 1 98.44 148 GLY A C 1
ATOM 1077 O O . GLY A 1 148 ? -11.141 9.812 14.859 1 98.44 148 GLY A O 1
ATOM 1078 N N . GLU A 1 149 ? -10.586 10.242 12.672 1 97.12 149 GLU A N 1
ATOM 1079 C CA . GLU A 1 149 ? -11.945 10.445 12.172 1 97.12 149 GLU A CA 1
ATOM 1080 C C . GLU A 1 149 ? -12.094 9.906 10.75 1 97.12 149 GLU A C 1
ATOM 1082 O O . GLU A 1 149 ? -11.148 9.953 9.961 1 97.12 149 GLU A O 1
ATOM 1087 N N . SER A 1 150 ? -13.281 9.391 10.43 1 96.69 150 SER A N 1
ATOM 1088 C CA . SER A 1 150 ? -13.523 8.82 9.109 1 96.69 150 SER A CA 1
ATOM 1089 C C . SER A 1 150 ? -14.859 9.289 8.539 1 96.69 150 SER A C 1
ATOM 1091 O O . SER A 1 150 ? -15.484 8.586 7.746 1 96.69 150 SER A O 1
ATOM 1093 N N . GLY A 1 151 ? -15.336 10.383 8.875 1 93.19 151 GLY A N 1
ATOM 1094 C CA . GLY A 1 151 ? -16.688 10.812 8.531 1 93.19 151 GLY A CA 1
ATOM 1095 C C . GLY A 1 151 ? -16.734 11.734 7.328 1 93.19 151 GLY A C 1
ATOM 1096 O O . GLY A 1 151 ? -17.781 12.289 7 1 93.19 151 GLY A O 1
ATOM 1097 N N . GLY A 1 152 ? -15.625 11.992 6.703 1 93.62 152 GLY A N 1
ATOM 1098 C CA . GLY A 1 152 ? -15.633 12.883 5.551 1 93.62 152 GLY A CA 1
ATOM 1099 C C . GLY A 1 152 ? -16.453 12.344 4.391 1 93.62 152 GLY A C 1
ATOM 1100 O O . GLY A 1 152 ? -16.609 11.125 4.238 1 93.62 152 GLY A O 1
ATOM 1101 N N . ALA A 1 153 ? -16.969 13.281 3.654 1 91.81 153 ALA A N 1
ATOM 1102 C CA . ALA A 1 153 ? -17.781 12.898 2.502 1 91.81 153 ALA A CA 1
ATOM 1103 C C . ALA A 1 153 ? -16.953 12.898 1.221 1 91.81 153 ALA A C 1
ATOM 1105 O O . ALA A 1 153 ? -16.016 13.703 1.076 1 91.81 153 ALA A O 1
ATOM 1106 N N . GLY A 1 154 ? -17.344 12.016 0.34 1 95.56 154 GLY A N 1
ATOM 1107 C CA . GLY A 1 154 ? -16.734 12.055 -0.981 1 95.56 154 GLY A CA 1
ATOM 1108 C C . GLY A 1 154 ? -16.172 10.711 -1.421 1 95.56 154 GLY A C 1
ATOM 1109 O O . GLY A 1 154 ? -16.281 9.719 -0.689 1 95.56 154 GLY A O 1
ATOM 1110 N N . ARG A 1 155 ? -15.664 10.68 -2.646 1 97.31 155 ARG A N 1
ATOM 1111 C CA . ARG A 1 155 ? -15.023 9.523 -3.25 1 97.31 155 ARG A CA 1
ATOM 1112 C C . ARG A 1 155 ? -13.5 9.625 -3.141 1 97.31 155 ARG A C 1
ATOM 1114 O O . ARG A 1 155 ? -12.945 10.727 -3.141 1 97.31 155 ARG A O 1
ATOM 1121 N N . PRO A 1 156 ? -12.883 8.516 -3.037 1 98.44 156 PRO A N 1
ATOM 1122 C CA . PRO A 1 156 ? -11.43 8.555 -2.859 1 98.44 156 PRO A CA 1
ATOM 1123 C C . PRO A 1 156 ? -10.703 9.047 -4.105 1 98.44 156 PRO A C 1
ATOM 1125 O O . PRO A 1 156 ? -11.133 8.781 -5.227 1 98.44 156 PRO A O 1
ATOM 1128 N N . LEU A 1 157 ? -9.664 9.797 -3.902 1 98.75 157 LEU A N 1
ATOM 1129 C CA . LEU A 1 157 ? -8.719 10.133 -4.965 1 98.75 157 LEU A CA 1
ATOM 1130 C C . LEU A 1 157 ? -7.805 8.953 -5.273 1 98.75 157 LEU A C 1
ATOM 1132 O O . LEU A 1 157 ? -7.316 8.281 -4.359 1 98.75 157 LEU A O 1
ATOM 1136 N N . LEU A 1 158 ? -7.652 8.656 -6.574 1 98.75 158 LEU A N 1
ATOM 1137 C CA . LEU A 1 158 ? -6.797 7.562 -7.02 1 98.75 158 LEU A CA 1
ATOM 1138 C C . LEU A 1 158 ? -5.652 8.086 -7.883 1 98.75 158 LEU A C 1
ATOM 1140 O O . LEU A 1 158 ? -5.719 9.203 -8.398 1 98.75 158 LEU A O 1
ATOM 1144 N N . TYR A 1 159 ? -4.621 7.34 -7.891 1 98.69 159 TYR A N 1
ATOM 1145 C CA . TYR A 1 159 ? -3.473 7.555 -8.766 1 98.69 159 TYR A CA 1
ATOM 1146 C C . TYR A 1 159 ? -3.219 6.332 -9.641 1 98.69 159 TYR A C 1
ATOM 1148 O O . TYR A 1 159 ? -3.17 5.203 -9.141 1 98.69 159 TYR A O 1
ATOM 1156 N N . HIS A 1 160 ? -3.105 6.496 -10.945 1 98.31 160 HIS A N 1
ATOM 1157 C CA . HIS A 1 160 ? -2.924 5.422 -11.914 1 98.31 160 HIS A CA 1
ATOM 1158 C C . HIS A 1 160 ? -2.271 5.941 -13.195 1 98.31 160 HIS A C 1
ATOM 1160 O O . HIS A 1 160 ? -2.678 6.973 -13.727 1 98.31 160 HIS A O 1
ATOM 1166 N N . GLN A 1 161 ? -1.208 5.227 -13.602 1 96.56 161 GLN A N 1
ATOM 1167 C CA . GLN A 1 161 ? -0.504 5.559 -14.836 1 96.56 161 GLN A CA 1
ATOM 1168 C C . GLN A 1 161 ? -0.027 7.008 -14.828 1 96.56 161 GLN A C 1
ATOM 1170 O O . GLN A 1 161 ? -0.223 7.738 -15.797 1 96.56 161 GLN A O 1
ATOM 1175 N N . GLY A 1 162 ? 0.427 7.469 -13.688 1 95.56 162 GLY A N 1
ATOM 1176 C CA . GLY A 1 162 ? 1.065 8.766 -13.578 1 95.56 162 GLY A CA 1
ATOM 1177 C C . GLY A 1 162 ? 0.074 9.914 -13.477 1 95.56 162 GLY A C 1
ATOM 1178 O O . GLY A 1 162 ? 0.446 11.078 -13.617 1 95.56 162 GLY A O 1
ATOM 1179 N N . ARG A 1 163 ? -1.188 9.57 -13.258 1 96.62 163 ARG A N 1
ATOM 1180 C CA . ARG A 1 163 ? -2.201 10.625 -13.188 1 96.62 163 ARG A CA 1
ATOM 1181 C C . ARG A 1 163 ? -3.182 10.352 -12.047 1 96.62 163 ARG A C 1
ATOM 1183 O O . ARG A 1 163 ? -3.445 9.203 -11.703 1 96.62 163 ARG A O 1
ATOM 1190 N N . PHE A 1 164 ? -3.732 11.469 -11.555 1 98 164 PHE A N 1
ATOM 1191 C CA . PHE A 1 164 ? -4.844 11.336 -10.625 1 98 164 PHE A CA 1
ATOM 1192 C C . PHE A 1 164 ? -6.102 10.859 -11.344 1 98 164 PHE A C 1
ATOM 1194 O O . PHE A 1 164 ? -6.328 11.219 -12.5 1 98 164 PHE A O 1
ATOM 1201 N N . ASN A 1 165 ? -6.828 10.055 -10.672 1 96.56 165 ASN A N 1
ATOM 1202 C CA . ASN A 1 165 ? -8.039 9.438 -11.211 1 96.56 165 ASN A CA 1
ATOM 1203 C C . ASN A 1 165 ? -9.117 9.297 -10.141 1 96.56 165 ASN A C 1
ATOM 1205 O O . ASN A 1 165 ? -8.961 9.781 -9.023 1 96.56 165 ASN A O 1
ATOM 1209 N N . GLY A 1 166 ? -10.328 8.789 -10.492 1 96.06 166 GLY A N 1
ATOM 1210 C CA . GLY A 1 166 ? -11.438 8.492 -9.594 1 96.06 166 GLY A CA 1
ATOM 1211 C C . GLY A 1 166 ? -12.102 7.16 -9.891 1 96.06 166 GLY A C 1
ATOM 1212 O O . GLY A 1 166 ? -11.805 6.52 -10.898 1 96.06 166 GLY A O 1
ATOM 1213 N N . LEU A 1 167 ? -12.922 6.793 -8.992 1 94.81 167 LEU A N 1
ATOM 1214 C CA . LEU A 1 167 ? -13.656 5.539 -9.133 1 94.81 167 LEU A CA 1
ATOM 1215 C C . LEU A 1 167 ? -14.766 5.672 -10.172 1 94.81 167 LEU A C 1
ATOM 1217 O O . LEU A 1 167 ? -15.328 6.758 -10.352 1 94.81 167 LEU A O 1
ATOM 1221 N N . ARG A 1 168 ? -15 4.547 -10.688 1 91.5 168 ARG A N 1
ATOM 1222 C CA . ARG A 1 168 ? -16.172 4.469 -11.555 1 91.5 168 ARG A CA 1
ATOM 1223 C C . ARG A 1 168 ? -17.453 4.707 -10.766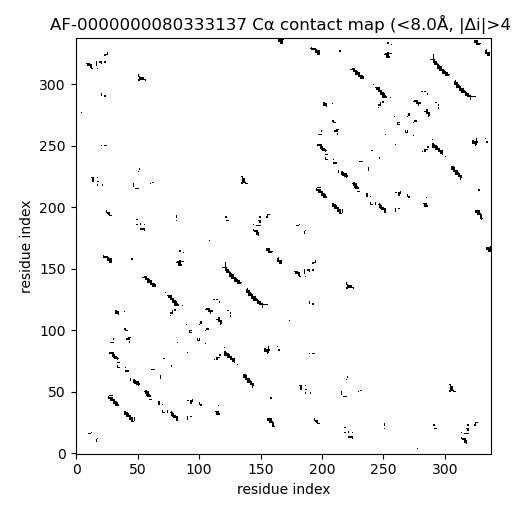 1 91.5 168 ARG A C 1
ATOM 1225 O O . ARG A 1 168 ? -17.547 4.344 -9.586 1 91.5 168 ARG A O 1
ATOM 1232 N N . ASP A 1 169 ? -18.453 5.285 -11.359 1 82 169 ASP A N 1
ATOM 1233 C CA . ASP A 1 169 ? -19.719 5.613 -10.711 1 82 169 ASP A CA 1
ATOM 1234 C C . ASP A 1 169 ? -20.469 4.344 -10.312 1 82 169 ASP A C 1
ATOM 1236 O O . ASP A 1 169 ? -20.438 3.34 -11.023 1 82 169 ASP A O 1
ATOM 1240 N N . MET B 1 1 ? -9.516 34.438 18.844 1 32.66 1 MET B N 1
ATOM 1241 C CA . MET B 1 1 ? -10.102 33.219 19.422 1 32.66 1 MET B CA 1
ATOM 1242 C C . MET B 1 1 ? -9.781 32 18.562 1 32.66 1 MET B C 1
ATOM 1244 O O . MET B 1 1 ? -10.195 31.922 17.406 1 32.66 1 MET B O 1
ATOM 1248 N N . THR B 1 2 ? -8.57 31.453 18.531 1 35.34 2 THR B N 1
ATOM 1249 C CA . THR B 1 2 ? -8.141 30.344 17.703 1 35.34 2 THR B CA 1
ATOM 1250 C C . THR B 1 2 ? -9.211 29.266 17.656 1 35.34 2 THR B C 1
ATOM 1252 O O . THR B 1 2 ? -9.727 28.828 18.688 1 35.34 2 THR B O 1
ATOM 1255 N N . ALA B 1 3 ? -10.18 29.453 16.766 1 38.94 3 ALA B N 1
ATOM 1256 C CA . ALA B 1 3 ? -11.289 28.5 16.688 1 38.94 3 ALA B CA 1
ATOM 1257 C C . ALA B 1 3 ? -10.82 27.078 17 1 38.94 3 ALA B C 1
ATOM 1259 O O . ALA B 1 3 ? -9.883 26.578 16.375 1 38.94 3 ALA B O 1
ATOM 1260 N N . THR B 1 4 ? -10.703 26.734 18.25 1 43.38 4 THR B N 1
ATOM 1261 C CA . THR B 1 4 ? -10.484 25.328 18.547 1 43.38 4 THR B CA 1
ATOM 1262 C C . THR B 1 4 ? -11.266 24.438 17.578 1 43.38 4 THR B C 1
ATOM 1264 O O . THR B 1 4 ? -12.484 24.547 17.484 1 43.38 4 THR B O 1
ATOM 1267 N N . PRO B 1 5 ? -10.711 24.078 16.438 1 42.25 5 PRO B N 1
ATOM 1268 C CA . PRO B 1 5 ? -11.586 23.219 15.633 1 42.25 5 PRO B CA 1
ATOM 1269 C C . PRO B 1 5 ? -12.594 22.438 16.469 1 42.25 5 PRO B C 1
ATOM 1271 O O . PRO B 1 5 ? -12.305 22.078 17.609 1 42.25 5 PRO B O 1
ATOM 1274 N N . ASP B 1 6 ? -13.781 22.922 16.641 1 44.44 6 ASP B N 1
ATOM 1275 C CA . ASP B 1 6 ? -14.727 21.938 17.156 1 44.44 6 ASP B CA 1
ATOM 1276 C C . ASP B 1 6 ? -14.203 20.516 16.953 1 44.44 6 ASP B C 1
ATOM 1278 O O . ASP B 1 6 ? -14.141 20.016 15.828 1 44.44 6 ASP B O 1
ATOM 1282 N N . LEU B 1 7 ? -13 20.203 17.438 1 48.34 7 LEU B N 1
ATOM 1283 C CA . LEU B 1 7 ? -12.453 18.859 17.344 1 48.34 7 LEU B CA 1
ATOM 1284 C C . LEU B 1 7 ? -13.578 17.812 17.328 1 48.34 7 LEU B C 1
ATOM 1286 O O . LEU B 1 7 ? -14.188 17.547 18.359 1 48.34 7 LEU B O 1
ATOM 1290 N N . ALA B 1 8 ? -14.508 17.953 16.5 1 55.25 8 ALA B N 1
ATOM 1291 C CA . ALA B 1 8 ? -15.445 16.875 16.234 1 55.25 8 ALA B CA 1
ATOM 1292 C C . ALA B 1 8 ? -14.938 15.555 16.812 1 55.25 8 ALA B C 1
ATOM 1294 O O . ALA B 1 8 ? -13.734 15.391 17.047 1 55.25 8 ALA B O 1
ATOM 1295 N N . ALA B 1 9 ? -15.719 14.773 17.5 1 77.69 9 ALA B N 1
ATOM 1296 C CA . ALA B 1 9 ? -15.531 13.547 18.281 1 77.69 9 ALA B CA 1
ATOM 1297 C C . ALA B 1 9 ? -14.641 12.555 17.531 1 77.69 9 ALA B C 1
ATOM 1299 O O . ALA B 1 9 ? -14.961 12.141 16.422 1 77.69 9 ALA B O 1
ATOM 1300 N N . PHE B 1 10 ? -13.312 12.797 17.781 1 91.94 10 PHE B N 1
ATOM 1301 C CA . PHE B 1 10 ? -12.445 11.727 17.297 1 91.94 10 PHE B CA 1
ATOM 1302 C C . PHE B 1 10 ? -12.672 10.453 18.094 1 91.94 10 PHE B C 1
ATOM 1304 O O . PHE B 1 10 ? -13.266 10.484 19.172 1 91.94 10 PHE B O 1
ATOM 1311 N N . ARG B 1 11 ? -12.461 9.445 17.422 1 95.44 11 ARG B N 1
ATOM 1312 C CA . ARG B 1 11 ? -12.484 8.141 18.062 1 95.44 11 ARG B CA 1
ATOM 1313 C C . ARG B 1 11 ? -11.078 7.684 18.438 1 95.44 11 ARG B C 1
ATOM 1315 O O . ARG B 1 11 ? -10.109 8.039 17.75 1 95.44 11 ARG B O 1
ATOM 1322 N N . LEU B 1 12 ? -10.953 6.91 19.453 1 97.69 12 LEU B N 1
ATOM 1323 C CA . LEU B 1 12 ? -9.68 6.324 19.844 1 97.69 12 LEU B CA 1
ATOM 1324 C C . LEU B 1 12 ? -9.312 5.172 18.906 1 97.69 12 LEU B C 1
ATOM 1326 O O . LEU B 1 12 ? -10.188 4.52 18.344 1 97.69 12 LEU B O 1
ATOM 1330 N N . GLY B 1 13 ? -8.023 4.934 18.938 1 98.38 13 GLY B N 1
ATOM 1331 C CA . GLY B 1 13 ? -7.523 3.867 18.078 1 98.38 13 GLY B CA 1
ATOM 1332 C C . GLY B 1 13 ? -8.109 2.51 18.406 1 98.38 13 GLY B C 1
ATOM 1333 O O . GLY B 1 13 ? -8.078 2.072 19.562 1 98.38 13 GLY B O 1
ATOM 1334 N N . SER B 1 14 ? -8.648 1.837 17.391 1 98.5 14 SER B N 1
ATOM 1335 C CA . SER B 1 14 ? -9.266 0.519 17.469 1 98.5 14 SER B CA 1
ATOM 1336 C C . SER B 1 14 ? -9.32 -0.149 16.094 1 98.5 14 SER B C 1
ATOM 1338 O O . SER B 1 14 ? -9.172 0.518 15.07 1 98.5 14 SER B O 1
ATOM 1340 N N . PRO B 1 15 ? -9.477 -1.438 16.125 1 98.38 15 PRO B N 1
ATOM 1341 C CA . PRO B 1 15 ? -9.695 -2.107 14.836 1 98.38 15 PRO B CA 1
ATOM 1342 C C . PRO B 1 15 ? -10.859 -1.518 14.047 1 98.38 15 PRO B C 1
ATOM 1344 O O . PRO B 1 15 ? -10.812 -1.448 12.82 1 98.38 15 PRO B O 1
ATOM 1347 N N . GLU B 1 16 ? -11.906 -1.069 14.75 1 98.19 16 GLU B N 1
ATOM 1348 C CA . GLU B 1 16 ? -13.078 -0.5 14.102 1 98.19 16 GLU B CA 1
ATOM 1349 C C . GLU B 1 16 ? -12.75 0.825 13.422 1 98.19 16 GLU B C 1
ATOM 1351 O O . GLU B 1 16 ? -13.188 1.078 12.297 1 98.19 16 GLU B O 1
ATOM 1356 N N . LEU B 1 17 ? -11.977 1.661 14.117 1 98.5 17 LEU B N 1
ATOM 1357 C CA . LEU B 1 17 ? -11.57 2.924 13.508 1 98.5 17 LEU B CA 1
ATOM 1358 C C . LEU B 1 17 ? -10.688 2.682 12.289 1 98.5 17 LEU B C 1
ATOM 1360 O O . LEU B 1 17 ? -10.883 3.303 11.242 1 98.5 17 LEU B O 1
ATOM 1364 N N . LEU B 1 18 ? -9.734 1.768 12.43 1 98.75 18 LEU B N 1
ATOM 1365 C CA . LEU B 1 18 ? -8.859 1.436 11.312 1 98.75 18 LEU B CA 1
ATOM 1366 C C . LEU B 1 18 ? -9.664 0.981 10.109 1 98.75 18 LEU B C 1
ATOM 1368 O O . LEU B 1 18 ? -9.469 1.479 8.992 1 98.75 18 LEU B O 1
ATOM 1372 N N . ARG B 1 19 ? -10.625 0.092 10.352 1 98.06 19 ARG B N 1
ATOM 1373 C CA . ARG B 1 19 ? -11.461 -0.426 9.273 1 98.06 19 ARG B CA 1
ATOM 1374 C C . ARG B 1 19 ? -12.266 0.693 8.617 1 98.06 19 ARG B C 1
ATOM 1376 O O . ARG B 1 19 ? -12.367 0.75 7.391 1 98.06 19 ARG B O 1
ATOM 1383 N N . SER B 1 20 ? -12.844 1.563 9.453 1 98.06 20 SER B N 1
ATOM 1384 C CA . SER B 1 20 ? -13.672 2.646 8.93 1 98.06 20 SER B CA 1
ATOM 1385 C C . SER B 1 20 ? -12.852 3.598 8.062 1 98.06 20 SER B C 1
ATOM 1387 O O . SER B 1 20 ? -13.32 4.035 7.008 1 98.06 20 SER B O 1
ATOM 1389 N N . VAL B 1 21 ? -11.648 3.906 8.461 1 98.56 21 VAL B N 1
ATOM 1390 C CA . VAL B 1 21 ? -10.773 4.809 7.715 1 98.56 21 VAL B CA 1
ATOM 1391 C C . VAL B 1 21 ? -10.352 4.148 6.406 1 98.56 21 VAL B C 1
ATOM 1393 O O . VAL B 1 21 ? -10.43 4.766 5.34 1 98.56 21 VAL B O 1
ATOM 1396 N N . PHE B 1 22 ? -10 2.881 6.422 1 98.31 22 PHE B N 1
ATOM 1397 C CA . PHE B 1 22 ? -9.469 2.242 5.227 1 98.31 22 PHE B CA 1
ATOM 1398 C C . PHE B 1 22 ? -10.594 1.799 4.301 1 98.31 22 PHE B C 1
ATOM 1400 O O . PHE B 1 22 ? -10.352 1.446 3.145 1 98.31 22 PHE B O 1
ATOM 1407 N N . ARG B 1 23 ? -11.859 1.787 4.816 1 97.44 23 ARG B N 1
ATOM 1408 C CA . ARG B 1 23 ? -13 1.692 3.906 1 97.44 23 ARG B CA 1
ATOM 1409 C C . ARG B 1 23 ? -13.062 2.9 2.977 1 97.44 23 ARG B C 1
ATOM 1411 O O . ARG B 1 23 ? -13.617 2.816 1.878 1 97.44 23 ARG B O 1
ATOM 1418 N N . ARG B 1 24 ? -12.445 4.031 3.439 1 97.5 24 ARG B N 1
ATOM 1419 C CA . ARG B 1 24 ? -12.445 5.25 2.641 1 97.5 24 ARG B CA 1
ATOM 1420 C C . ARG B 1 24 ? -11.25 5.293 1.695 1 97.5 24 ARG B C 1
ATOM 1422 O O . ARG B 1 24 ? -11.18 6.152 0.812 1 97.5 24 ARG B O 1
ATOM 1429 N N . HIS B 1 25 ? -10.273 4.449 1.854 1 98.38 25 HIS B N 1
ATOM 1430 C CA . HIS B 1 25 ? -9.047 4.371 1.063 1 98.38 25 HIS B CA 1
ATOM 1431 C C . HIS B 1 25 ? -9.156 3.295 -0.012 1 98.38 25 HIS B C 1
ATOM 1433 O O . HIS B 1 25 ? -9.344 2.117 0.3 1 98.38 25 HIS B O 1
ATOM 1439 N N . ALA B 1 26 ? -9.117 3.658 -1.261 1 98.31 26 ALA B N 1
ATOM 1440 C CA . ALA B 1 26 ? -9.156 2.676 -2.34 1 98.31 26 ALA B CA 1
ATOM 1441 C C . ALA B 1 26 ? -7.777 2.082 -2.594 1 98.31 26 ALA B C 1
ATOM 1443 O O . ALA B 1 26 ? -6.758 2.73 -2.342 1 98.31 26 ALA B O 1
ATOM 1444 N N . ALA B 1 27 ? -7.793 0.877 -3.076 1 98.56 27 ALA B N 1
ATOM 1445 C CA . ALA B 1 27 ? -6.531 0.183 -3.318 1 98.56 27 ALA B CA 1
ATOM 1446 C C . ALA B 1 27 ? -6.602 -0.663 -4.586 1 98.56 27 ALA B C 1
ATOM 1448 O O . ALA B 1 27 ? -7.676 -1.148 -4.953 1 98.56 27 ALA B O 1
ATOM 1449 N N . GLY B 1 28 ? -5.434 -0.805 -5.281 1 98.81 28 GLY B N 1
ATOM 1450 C CA . GLY B 1 28 ? -5.316 -1.826 -6.312 1 98.81 28 GLY B CA 1
ATOM 1451 C C . GLY B 1 28 ? -5.344 -3.238 -5.758 1 98.81 28 GLY B C 1
ATOM 1452 O O . GLY B 1 28 ? -5.082 -3.449 -4.57 1 98.81 28 GLY B O 1
ATOM 1453 N N . VAL B 1 29 ? -5.711 -4.184 -6.637 1 98.94 29 VAL B N 1
ATOM 1454 C CA . VAL B 1 29 ? -5.848 -5.574 -6.223 1 98.94 29 VAL B CA 1
ATOM 1455 C C . VAL B 1 29 ? -4.766 -6.422 -6.887 1 98.94 29 VAL B C 1
ATOM 1457 O O . VAL B 1 29 ? -4.559 -6.336 -8.102 1 98.94 29 VAL B O 1
ATOM 1460 N N . ALA B 1 30 ? -4.098 -7.211 -6.09 1 98.94 30 ALA B N 1
ATOM 1461 C CA . ALA B 1 30 ? -3.076 -8.141 -6.566 1 98.94 30 ALA B CA 1
ATOM 1462 C C . ALA B 1 30 ? -3.283 -9.531 -5.98 1 98.94 30 ALA B C 1
ATOM 1464 O O . ALA B 1 30 ? -4.012 -9.695 -4.996 1 98.94 30 ALA B O 1
ATOM 1465 N N . VAL B 1 31 ? -2.721 -10.508 -6.582 1 98.94 31 VAL B N 1
ATOM 1466 C CA . VAL B 1 31 ? -2.58 -11.844 -6.004 1 98.94 31 VAL B CA 1
ATOM 1467 C C . VAL B 1 31 ? -1.102 -12.148 -5.773 1 98.94 31 VAL B C 1
ATOM 1469 O O . VAL B 1 31 ? -0.272 -11.945 -6.664 1 98.94 31 VAL B O 1
ATOM 1472 N N . ILE B 1 32 ? -0.793 -12.578 -4.586 1 98.94 32 ILE B N 1
ATOM 1473 C CA . ILE B 1 32 ? 0.528 -13.094 -4.238 1 98.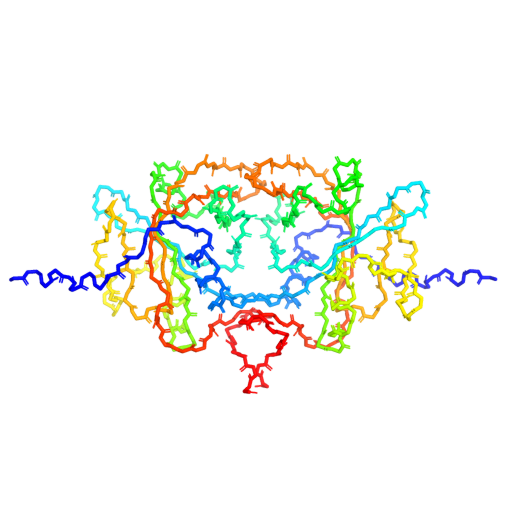94 32 ILE B CA 1
ATOM 1474 C C . ILE B 1 32 ? 0.526 -14.617 -4.305 1 98.94 32 ILE B C 1
ATOM 1476 O O . ILE B 1 32 ? -0.404 -15.266 -3.818 1 98.94 32 ILE B O 1
ATOM 1480 N N . THR B 1 33 ? 1.522 -15.227 -4.953 1 98.88 33 THR B N 1
ATOM 1481 C CA . THR B 1 33 ? 1.611 -16.688 -5.027 1 98.88 33 THR B CA 1
ATOM 1482 C C . THR B 1 33 ? 2.965 -17.172 -4.516 1 98.88 33 THR B C 1
ATOM 1484 O O . THR B 1 33 ? 3.943 -16.422 -4.527 1 98.88 33 THR B O 1
ATOM 1487 N N . ALA B 1 34 ? 3.033 -18.344 -4.062 1 98.62 34 ALA B N 1
ATOM 1488 C CA . ALA B 1 34 ? 4.23 -19.078 -3.686 1 98.62 34 ALA B CA 1
ATOM 1489 C C . ALA B 1 34 ? 4.012 -20.594 -3.844 1 98.62 34 ALA B C 1
ATOM 1491 O O . ALA B 1 34 ? 2.924 -21.031 -4.23 1 98.62 34 ALA B O 1
ATOM 1492 N N . GLN B 1 35 ? 5.082 -21.297 -3.666 1 96.44 35 GLN B N 1
ATOM 1493 C CA . GLN B 1 35 ? 4.992 -22.75 -3.787 1 96.44 35 GLN B CA 1
ATOM 1494 C C . GLN B 1 35 ? 5.883 -23.438 -2.758 1 96.44 35 GLN B C 1
ATOM 1496 O O . GLN B 1 35 ? 6.965 -22.938 -2.432 1 96.44 35 GLN B O 1
ATOM 1501 N N . ARG B 1 36 ? 5.383 -24.516 -2.232 1 94.38 36 ARG B N 1
ATOM 1502 C CA . ARG B 1 36 ? 6.184 -25.422 -1.417 1 94.38 36 ARG B CA 1
ATOM 1503 C C . ARG B 1 36 ? 5.988 -26.859 -1.861 1 94.38 36 ARG B C 1
ATOM 1505 O O . ARG B 1 36 ? 4.871 -27.375 -1.847 1 94.38 36 ARG B O 1
ATOM 1512 N N . ASP B 1 37 ? 7.102 -27.531 -2.23 1 92 37 ASP B N 1
ATOM 1513 C CA . ASP B 1 37 ? 7.098 -28.938 -2.582 1 92 37 ASP B CA 1
ATOM 1514 C C . ASP B 1 37 ? 6.023 -29.25 -3.625 1 92 37 ASP B C 1
ATOM 1516 O O . ASP B 1 37 ? 5.246 -30.188 -3.465 1 92 37 ASP B O 1
ATOM 1520 N N . GLY B 1 38 ? 5.902 -28.344 -4.578 1 90.5 38 GLY B N 1
ATOM 1521 C CA . GLY B 1 38 ? 5.004 -28.562 -5.703 1 90.5 38 GLY B CA 1
ATOM 1522 C C . GLY B 1 38 ? 3.576 -28.141 -5.422 1 90.5 38 GLY B C 1
ATOM 1523 O O . GLY B 1 38 ? 2.717 -28.219 -6.305 1 90.5 38 GLY B O 1
ATOM 1524 N N . THR B 1 39 ? 3.281 -27.734 -4.27 1 93.81 39 THR B N 1
ATOM 1525 C CA . THR B 1 39 ? 1.939 -27.281 -3.922 1 93.81 39 THR B CA 1
ATOM 1526 C C . THR B 1 39 ? 1.861 -25.766 -3.939 1 93.81 39 THR B C 1
ATOM 1528 O O . THR B 1 39 ? 2.475 -25.094 -3.104 1 93.81 39 THR B O 1
ATOM 1531 N N . PRO B 1 40 ? 1.047 -25.25 -4.84 1 97.69 40 PRO B N 1
ATOM 1532 C CA . PRO B 1 40 ? 0.94 -23.797 -4.906 1 97.69 40 PRO B CA 1
ATOM 1533 C C . PRO B 1 40 ? -0.01 -23.219 -3.855 1 97.69 40 PRO B C 1
ATOM 1535 O O . PRO B 1 40 ? -0.991 -23.875 -3.486 1 97.69 40 PRO B O 1
ATOM 1538 N N . VAL B 1 41 ? 0.291 -22.047 -3.318 1 98.12 41 VAL B N 1
ATOM 1539 C CA . VAL B 1 41 ? -0.587 -21.266 -2.463 1 98.12 41 VAL B CA 1
ATOM 1540 C C . VAL B 1 41 ? -0.661 -19.828 -2.982 1 98.12 41 VAL B C 1
ATOM 1542 O O . VAL B 1 41 ? 0.177 -19.406 -3.783 1 98.12 41 VAL B O 1
ATOM 1545 N N . GLY B 1 42 ? -1.65 -19.156 -2.543 1 98.62 42 GLY B N 1
ATOM 1546 C CA . GLY B 1 42 ? -1.773 -17.75 -2.902 1 98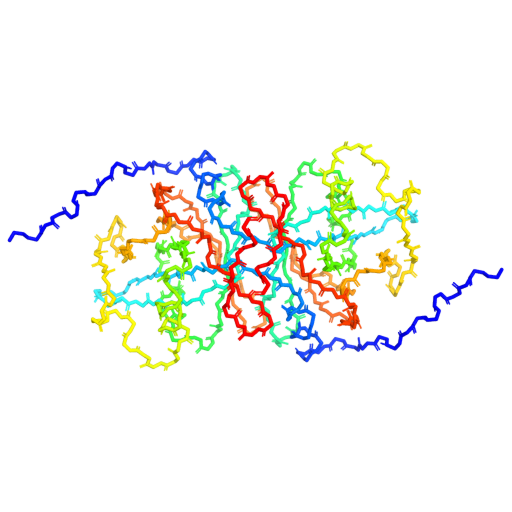.62 42 GLY B CA 1
ATOM 1547 C C . GLY B 1 42 ? -2.92 -17.047 -2.195 1 98.62 42 GLY B C 1
ATOM 1548 O O . GLY B 1 42 ? -3.754 -17.703 -1.562 1 98.62 42 GLY B O 1
ATOM 1549 N N . PHE B 1 43 ? -2.979 -15.758 -2.305 1 98.75 43 PHE B N 1
ATOM 1550 C CA . PHE B 1 43 ? -4.027 -14.961 -1.68 1 98.75 43 PHE B CA 1
ATOM 1551 C C . PHE B 1 43 ? -4.16 -13.609 -2.367 1 98.75 43 PHE B C 1
ATOM 1553 O O . PHE B 1 43 ? -3.211 -13.125 -2.986 1 98.75 43 PHE B O 1
ATOM 1560 N N . THR B 1 44 ? -5.324 -13.039 -2.316 1 98.75 44 THR B N 1
ATOM 1561 C CA . THR B 1 44 ? -5.574 -11.672 -2.771 1 98.75 44 THR B CA 1
ATOM 1562 C C . THR B 1 44 ? -5.035 -10.664 -1.766 1 98.75 44 THR B C 1
ATOM 1564 O O . THR B 1 44 ? -5.207 -10.828 -0.557 1 98.75 44 THR B O 1
ATOM 1567 N N . ALA B 1 45 ? -4.324 -9.688 -2.229 1 98.62 45 ALA B N 1
ATOM 1568 C CA . ALA B 1 45 ? -3.768 -8.617 -1.403 1 98.62 45 ALA B CA 1
ATOM 1569 C C . ALA B 1 45 ? -4.164 -7.25 -1.941 1 98.62 45 ALA B C 1
ATOM 1571 O O . ALA B 1 45 ? -4.09 -7.004 -3.146 1 98.62 45 ALA B O 1
ATOM 1572 N N . THR B 1 46 ? -4.566 -6.355 -1.055 1 98.56 46 THR B N 1
ATOM 1573 C CA . THR B 1 46 ? -4.777 -4.953 -1.393 1 98.56 46 THR B CA 1
ATOM 1574 C C . THR B 1 46 ? -3.742 -4.07 -0.7 1 98.56 46 THR B C 1
ATOM 1576 O O . THR B 1 46 ? -3.932 -2.857 -0.581 1 98.56 46 THR B O 1
ATOM 1579 N N . SER B 1 47 ? -2.699 -4.648 -0.222 1 98.69 47 SER B N 1
ATOM 1580 C CA . SER B 1 47 ? -1.674 -3.943 0.54 1 98.69 47 SER B CA 1
ATOM 1581 C C . SER B 1 47 ? -0.383 -3.812 -0.262 1 98.69 47 SER B C 1
ATOM 1583 O O . SER B 1 47 ? 0.629 -3.336 0.255 1 98.69 47 SER B O 1
ATOM 1585 N N . LEU B 1 48 ? -0.332 -4.227 -1.496 1 98.94 48 LEU B N 1
ATOM 1586 C CA . LEU B 1 48 ? 0.876 -4.203 -2.314 1 98.94 48 LEU B CA 1
ATOM 1587 C C . LEU B 1 48 ? 1.319 -2.77 -2.586 1 98.94 48 LEU B C 1
ATOM 1589 O O . LEU B 1 48 ? 0.505 -1.925 -2.965 1 98.94 48 LEU B O 1
ATOM 1593 N N . THR B 1 49 ? 2.619 -2.523 -2.381 1 98.81 49 THR B N 1
ATOM 1594 C CA . THR B 1 49 ? 3.189 -1.223 -2.715 1 98.81 49 THR B CA 1
ATOM 1595 C C . THR B 1 49 ? 4.605 -1.379 -3.264 1 98.81 49 THR B C 1
ATOM 1597 O O . THR B 1 49 ? 5.305 -2.334 -2.926 1 98.81 49 THR B O 1
ATOM 1600 N N . SER B 1 50 ? 4.965 -0.491 -4.102 1 98.69 50 SER B N 1
ATOM 1601 C CA . SER B 1 50 ? 6.383 -0.317 -4.414 1 98.69 50 SER B CA 1
ATOM 1602 C C . SER B 1 50 ? 7.109 0.407 -3.287 1 98.69 50 SER B C 1
ATOM 1604 O O . SER B 1 50 ? 6.594 1.38 -2.73 1 98.69 50 SER B O 1
ATOM 1606 N N . VAL B 1 51 ? 8.312 -0.054 -2.969 1 98.19 51 VAL B N 1
ATOM 1607 C CA . VAL B 1 51 ? 9 0.465 -1.787 1 98.19 51 VAL B CA 1
ATOM 1608 C C . VAL B 1 51 ? 10.234 1.256 -2.209 1 98.19 51 VAL B C 1
ATOM 1610 O O . VAL B 1 51 ? 10.469 2.361 -1.714 1 98.19 51 VAL B O 1
ATOM 1613 N N . SER B 1 52 ? 11.008 0.675 -3.117 1 98.56 52 SER B N 1
ATOM 1614 C CA . SER B 1 52 ? 12.281 1.245 -3.529 1 98.56 52 SER B CA 1
ATOM 1615 C C . SER B 1 52 ? 12.539 1.012 -5.016 1 98.56 52 SER B C 1
ATOM 1617 O O . SER B 1 52 ? 12.156 -0.023 -5.562 1 98.56 52 SER B O 1
ATOM 1619 N N . ALA B 1 53 ? 13.188 1.961 -5.621 1 97.94 53 ALA B N 1
ATOM 1620 C CA . ALA B 1 53 ? 13.586 1.804 -7.02 1 97.94 53 ALA B CA 1
ATOM 1621 C C . ALA B 1 53 ? 14.953 1.14 -7.133 1 97.94 53 ALA B C 1
ATOM 1623 O O . ALA B 1 53 ? 15.18 0.323 -8.023 1 97.94 53 ALA B O 1
ATOM 1624 N N . GLU B 1 54 ? 15.781 1.518 -6.129 1 97.94 54 GLU B N 1
ATOM 1625 C CA . GLU B 1 54 ? 17.125 0.966 -6.141 1 97.94 54 GLU B CA 1
ATOM 1626 C C . GLU B 1 54 ? 17.516 0.426 -4.77 1 97.94 54 GLU B C 1
ATOM 1628 O O . GLU B 1 54 ? 17.828 1.197 -3.855 1 97.94 54 GLU B O 1
ATOM 1633 N N . PRO B 1 55 ? 17.719 -0.953 -4.664 1 98.5 55 PRO B N 1
ATOM 1634 C CA . PRO B 1 55 ? 17.203 -1.965 -5.59 1 98.5 55 PRO B CA 1
ATOM 1635 C C . PRO B 1 55 ? 15.68 -1.943 -5.691 1 98.5 55 PRO B C 1
ATOM 1637 O O . PRO B 1 55 ? 15 -1.355 -4.844 1 98.5 55 PRO B O 1
ATOM 1640 N N . PRO B 1 56 ? 15.125 -2.508 -6.758 1 98.88 56 PRO B N 1
ATOM 1641 C CA . PRO B 1 56 ? 13.672 -2.529 -6.891 1 98.88 56 PRO B CA 1
ATOM 1642 C C . PRO B 1 56 ? 13 -3.453 -5.875 1 98.88 56 PRO B C 1
ATOM 1644 O O . PRO B 1 56 ? 13.164 -4.676 -5.945 1 98.88 56 PRO B O 1
ATOM 1647 N N . LEU B 1 57 ? 12.258 -2.854 -4.953 1 98.94 57 LEU B N 1
ATOM 1648 C CA . LEU B 1 57 ? 11.617 -3.58 -3.861 1 98.94 57 LEU B CA 1
ATOM 1649 C C . LEU B 1 57 ? 10.109 -3.342 -3.859 1 98.94 57 LEU B C 1
ATOM 1651 O O . LEU B 1 57 ? 9.648 -2.234 -4.148 1 98.94 57 LEU B O 1
ATOM 1655 N N . VAL B 1 58 ? 9.383 -4.383 -3.508 1 98.94 58 VAL B N 1
ATOM 1656 C CA . VAL B 1 58 ? 7.957 -4.285 -3.234 1 98.94 58 VAL B CA 1
ATOM 1657 C C . VAL B 1 58 ? 7.664 -4.785 -1.819 1 98.94 58 VAL B C 1
ATOM 1659 O O . VAL B 1 58 ? 8.508 -5.434 -1.198 1 98.94 58 VAL B O 1
ATOM 1662 N N . SER B 1 59 ? 6.508 -4.438 -1.289 1 98.94 59 SER B N 1
ATOM 1663 C CA . SER B 1 59 ? 6.066 -4.949 0.003 1 98.94 59 SER B CA 1
ATOM 1664 C C . SER B 1 59 ? 4.578 -5.285 -0.016 1 98.94 59 SER B C 1
ATOM 1666 O O . SER B 1 59 ? 3.82 -4.727 -0.812 1 98.94 59 SER B O 1
ATOM 1668 N N . PHE B 1 60 ? 4.188 -6.23 0.816 1 98.94 60 PHE B N 1
ATOM 1669 C CA . PHE B 1 60 ? 2.793 -6.582 1.058 1 98.94 60 PHE B CA 1
ATOM 1670 C C . PHE B 1 60 ? 2.615 -7.16 2.457 1 98.94 60 PHE B C 1
ATOM 1672 O O . PHE B 1 60 ? 3.584 -7.602 3.08 1 98.94 60 PHE B O 1
ATOM 1679 N N . GLY B 1 61 ? 1.366 -7.137 2.906 1 98.81 61 GLY B N 1
ATOM 1680 C CA . GLY B 1 61 ? 1.021 -7.727 4.191 1 98.81 61 GLY B CA 1
ATOM 1681 C C . GLY B 1 61 ? 0.35 -9.078 4.066 1 98.81 61 GLY B C 1
ATOM 1682 O O . GLY B 1 61 ? -0.302 -9.367 3.062 1 98.81 61 GLY B O 1
ATOM 1683 N N . ILE B 1 62 ? 0.504 -9.875 5.105 1 98.62 62 ILE B N 1
ATOM 1684 C CA . ILE B 1 62 ? -0.172 -11.172 5.184 1 98.62 62 ILE B CA 1
ATOM 1685 C C . ILE B 1 62 ? -0.491 -11.492 6.641 1 98.62 62 ILE B C 1
ATOM 1687 O O . ILE B 1 62 ? 0.357 -11.328 7.52 1 98.62 62 ILE B O 1
ATOM 1691 N N . GLY B 1 63 ? -1.722 -11.891 6.84 1 98.06 63 GLY B N 1
ATOM 1692 C CA . GLY B 1 63 ? -2.131 -12.258 8.188 1 98.06 63 GLY B CA 1
ATOM 1693 C C . GLY B 1 63 ? -1.354 -13.438 8.75 1 98.06 63 GLY B C 1
ATOM 1694 O O . GLY B 1 63 ? -1.077 -14.398 8.031 1 98.06 63 GLY B O 1
ATOM 1695 N N . ALA B 1 64 ? -1.096 -13.391 10.008 1 96.94 64 ALA B N 1
ATOM 1696 C CA . ALA B 1 64 ? -0.384 -14.469 10.688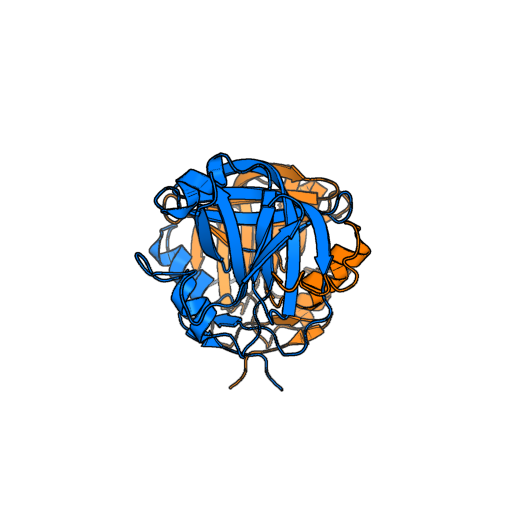 1 96.94 64 ALA B CA 1
ATOM 1697 C C . ALA B 1 64 ? -1.216 -15.75 10.703 1 96.94 64 ALA B C 1
ATOM 1699 O O . ALA B 1 64 ? -0.669 -16.844 10.766 1 96.94 64 ALA B O 1
ATOM 1700 N N . GLY B 1 65 ? -2.523 -15.594 10.633 1 95.44 65 GLY B N 1
ATOM 1701 C CA . GLY B 1 65 ? -3.422 -16.734 10.641 1 95.44 65 GLY B CA 1
ATOM 170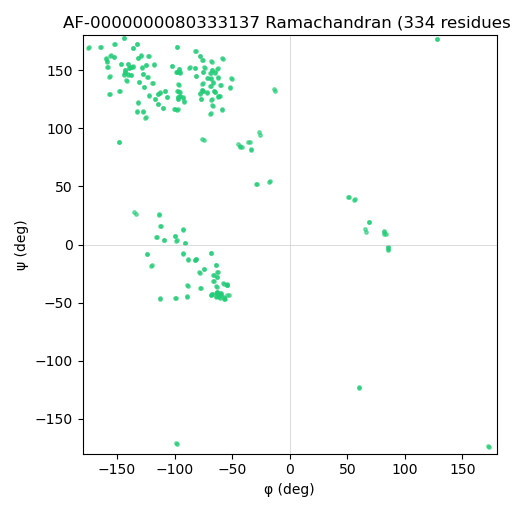2 C C . GLY B 1 65 ? -3.744 -17.25 9.25 1 95.44 65 GLY B C 1
ATOM 1703 O O . GLY B 1 65 ? -4.516 -18.203 9.094 1 95.44 65 GLY B O 1
ATOM 1704 N N . SER B 1 66 ? -3.158 -16.625 8.242 1 95.88 66 SER B N 1
ATOM 1705 C CA . SER B 1 66 ? -3.406 -17.016 6.859 1 95.88 66 SER B CA 1
ATOM 1706 C C . SER B 1 66 ? -2.842 -18.406 6.574 1 95.88 66 SER B C 1
ATOM 1708 O O . SER B 1 66 ? -1.727 -18.734 6.988 1 95.88 66 SER B O 1
ATOM 1710 N N . SER B 1 67 ? -3.566 -19.203 5.832 1 95.06 67 SER B N 1
ATOM 1711 C CA . SER B 1 67 ? -3.066 -20.516 5.406 1 95.06 67 SER B CA 1
ATOM 1712 C C . SER B 1 67 ? -1.843 -20.375 4.512 1 95.06 67 SER B C 1
ATOM 1714 O O . SER B 1 67 ? -0.975 -21.25 4.492 1 95.06 67 SER B O 1
ATOM 1716 N N . SER B 1 68 ? -1.743 -19.266 3.797 1 97.12 68 SER B N 1
ATOM 1717 C CA . SER B 1 68 ? -0.617 -19.047 2.893 1 97.12 68 SER B CA 1
ATOM 1718 C C . SER B 1 68 ? 0.655 -18.719 3.662 1 97.12 68 SER B C 1
ATOM 1720 O O . SER B 1 68 ? 1.761 -18.844 3.133 1 97.12 68 SER B O 1
ATOM 1722 N N . TRP B 1 69 ? 0.52 -18.25 4.902 1 97.44 69 TRP B N 1
ATOM 1723 C CA . TRP B 1 69 ? 1.684 -17.812 5.672 1 97.44 69 TRP B CA 1
ATOM 1724 C C . TRP B 1 69 ? 2.627 -18.984 5.934 1 97.44 69 TRP B C 1
ATOM 1726 O O . TRP B 1 69 ? 3.848 -18.828 5.918 1 97.44 69 TRP B O 1
ATOM 1736 N N . ALA B 1 70 ? 2.113 -20.141 6.145 1 95.88 70 ALA B N 1
ATOM 1737 C CA . ALA B 1 70 ? 2.955 -21.312 6.383 1 95.88 70 ALA B CA 1
ATOM 1738 C C . ALA B 1 70 ? 3.971 -21.5 5.262 1 95.88 70 ALA B C 1
ATOM 1740 O O . ALA B 1 70 ? 5.113 -21.891 5.508 1 95.88 70 ALA B O 1
ATOM 1741 N N . VAL B 1 71 ? 3.561 -21.172 4.102 1 97.56 71 VAL B N 1
ATOM 1742 C CA . VAL B 1 71 ? 4.43 -21.328 2.939 1 97.56 71 VAL B CA 1
ATOM 1743 C C . VAL B 1 71 ? 5.25 -20.062 2.727 1 97.56 71 VAL B C 1
ATOM 1745 O O . VAL B 1 71 ? 6.469 -20.125 2.549 1 97.56 71 VAL B O 1
ATOM 1748 N N . ILE B 1 72 ? 4.68 -18.859 2.805 1 98.31 72 ILE B N 1
ATOM 1749 C CA . ILE B 1 72 ? 5.316 -17.578 2.518 1 98.31 72 ILE B CA 1
ATOM 1750 C C . ILE B 1 72 ? 6.414 -17.312 3.543 1 98.31 72 ILE B C 1
ATOM 1752 O O . ILE B 1 72 ? 7.457 -16.734 3.213 1 98.31 72 ILE B O 1
ATOM 1756 N N . SER B 1 73 ? 6.219 -17.797 4.762 1 98.25 73 SER B N 1
ATOM 1757 C CA . SER B 1 73 ? 7.18 -17.578 5.836 1 98.25 73 SER B CA 1
ATOM 1758 C C . SER B 1 73 ? 8.523 -18.234 5.527 1 98.25 73 SER B C 1
ATOM 1760 O O . SER B 1 73 ? 9.547 -17.859 6.105 1 98.25 73 SER B O 1
ATOM 1762 N N . GLU B 1 74 ? 8.523 -19.172 4.566 1 97.62 74 GLU B N 1
ATOM 1763 C CA . GLU B 1 74 ? 9.75 -19.906 4.281 1 97.62 74 GLU B CA 1
ATOM 1764 C C . GLU B 1 74 ? 10.141 -19.781 2.814 1 97.62 74 GLU B C 1
ATOM 1766 O O . GLU B 1 74 ? 11.234 -20.203 2.418 1 97.62 74 GLU B O 1
ATOM 1771 N N . ALA B 1 75 ? 9.258 -19.203 2.045 1 98.06 75 ALA B N 1
ATOM 1772 C CA . ALA B 1 75 ? 9.492 -19.141 0.605 1 98.06 75 ALA B CA 1
ATOM 1773 C C . ALA B 1 75 ? 10.648 -18.203 0.281 1 98.06 75 ALA B C 1
ATOM 1775 O O . ALA B 1 75 ? 10.75 -17.109 0.852 1 98.06 75 ALA B O 1
ATOM 1776 N N . ASP B 1 76 ? 11.508 -18.609 -0.613 1 98.19 76 ASP B N 1
ATOM 1777 C CA . ASP B 1 76 ? 12.586 -17.734 -1.092 1 98.19 76 ASP B CA 1
ATOM 1778 C C . ASP B 1 76 ? 12.055 -16.719 -2.105 1 98.19 76 ASP B C 1
ATOM 1780 O O . ASP B 1 76 ? 12.531 -15.586 -2.154 1 98.19 76 ASP B O 1
ATOM 1784 N N . HIS B 1 77 ? 11.102 -17.219 -2.928 1 98.69 77 HIS B N 1
ATOM 1785 C CA . HIS B 1 77 ? 10.539 -16.375 -3.979 1 98.69 77 HIS B CA 1
ATOM 1786 C C . HIS B 1 77 ? 9.016 -16.375 -3.92 1 98.69 77 HIS B C 1
ATOM 1788 O O . HIS B 1 77 ? 8.398 -17.344 -3.473 1 98.69 77 HIS B O 1
ATOM 1794 N N . VAL B 1 78 ? 8.445 -15.289 -4.398 1 98.88 78 VAL B N 1
ATOM 1795 C CA . VAL B 1 78 ? 6.996 -15.133 -4.508 1 98.88 78 VAL B CA 1
ATOM 1796 C C . VAL B 1 78 ? 6.645 -14.516 -5.859 1 98.88 78 VAL B C 1
ATOM 1798 O O . VAL B 1 78 ? 7.477 -13.852 -6.484 1 98.88 78 VAL B O 1
ATOM 1801 N N . GLY B 1 79 ? 5.445 -14.828 -6.297 1 98.88 79 GLY B N 1
ATOM 1802 C CA . GLY B 1 79 ? 4.852 -14.141 -7.43 1 98.88 79 GLY B CA 1
ATOM 1803 C C . GLY B 1 79 ? 3.924 -13.008 -7.027 1 98.88 79 GLY B C 1
ATOM 1804 O O . GLY B 1 79 ? 3.18 -13.133 -6.051 1 98.88 79 GLY B O 1
ATOM 1805 N N . VAL B 1 80 ? 3.992 -11.898 -7.691 1 98.94 80 VAL B N 1
ATOM 1806 C CA . VAL B 1 80 ? 3.111 -10.75 -7.535 1 98.94 80 VAL B CA 1
ATOM 1807 C C . VAL B 1 80 ? 2.342 -10.508 -8.836 1 98.94 80 VAL B C 1
ATOM 1809 O O . VAL B 1 80 ? 2.941 -10.391 -9.906 1 98.94 80 VAL B O 1
ATOM 1812 N N . HIS B 1 81 ? 1.044 -10.453 -8.789 1 98.94 81 HIS B N 1
ATOM 1813 C CA . HIS B 1 81 ? 0.208 -10.336 -9.984 1 98.94 81 HIS B CA 1
ATOM 1814 C C . HIS B 1 81 ? -0.766 -9.172 -9.859 1 98.94 81 HIS B C 1
ATOM 1816 O O . HIS B 1 81 ? -1.634 -9.172 -8.977 1 98.94 81 HIS B O 1
ATOM 1822 N N . ILE B 1 82 ? -0.601 -8.141 -10.711 1 98.94 82 ILE B N 1
ATOM 1823 C CA . ILE B 1 82 ? -1.558 -7.043 -10.773 1 98.94 82 ILE B CA 1
ATOM 1824 C C . ILE B 1 82 ? -2.805 -7.484 -11.539 1 98.94 82 ILE B C 1
ATOM 1826 O O . ILE B 1 82 ? -2.717 -7.898 -12.695 1 98.94 82 ILE B O 1
ATOM 1830 N N . LEU B 1 83 ? -3.977 -7.34 -10.914 1 98.88 83 LEU B N 1
ATOM 1831 C CA . LEU B 1 83 ? -5.203 -7.84 -11.531 1 98.88 83 LEU B CA 1
ATOM 1832 C C . LEU B 1 83 ? -5.922 -6.73 -12.289 1 98.88 83 LEU B C 1
ATOM 1834 O O . LEU B 1 83 ? -5.906 -5.57 -11.867 1 98.88 83 LEU B O 1
ATOM 1838 N N . GLY B 1 84 ? -6.586 -7.137 -13.344 1 98.5 84 GLY B N 1
ATOM 1839 C CA . GLY B 1 84 ? -7.469 -6.25 -14.086 1 98.5 84 GLY B CA 1
ATOM 1840 C C . GLY B 1 84 ? -8.93 -6.398 -13.703 1 98.5 84 GLY B C 1
ATOM 1841 O O . GLY B 1 84 ? -9.297 -7.352 -13.008 1 98.5 84 GLY B O 1
ATOM 1842 N N . GLU B 1 85 ? -9.711 -5.488 -14.188 1 97.69 85 GLU B N 1
ATOM 1843 C CA . GLU B 1 85 ? -11.141 -5.496 -13.914 1 97.69 85 GLU B CA 1
ATOM 1844 C C . GLU B 1 85 ? -11.781 -6.809 -14.352 1 97.69 85 GLU B C 1
ATOM 1846 O O . GLU B 1 85 ? -12.742 -7.273 -13.734 1 97.69 85 GLU B O 1
ATOM 1851 N N . HIS B 1 86 ? -11.281 -7.344 -15.367 1 97 86 HIS B N 1
ATOM 1852 C CA . HIS B 1 86 ? -11.836 -8.57 -15.93 1 97 86 HIS B CA 1
ATOM 1853 C C . HIS B 1 86 ? -11.602 -9.758 -14.992 1 97 86 HIS B C 1
ATOM 1855 O O . HIS B 1 86 ? -12.133 -10.844 -15.219 1 97 86 HIS B O 1
ATOM 1861 N N . GLN B 1 87 ? -10.844 -9.57 -13.938 1 98.19 87 GLN B N 1
ATOM 1862 C CA . GLN B 1 87 ? -10.445 -10.695 -13.094 1 98.19 87 GLN B CA 1
ATOM 1863 C C . GLN B 1 87 ? -11.062 -10.586 -11.703 1 98.19 87 GLN B C 1
ATOM 1865 O O . GLN B 1 87 ? -10.477 -11.031 -10.719 1 98.19 87 GLN B O 1
ATOM 1870 N N . GLU B 1 88 ? -12.172 -9.93 -11.57 1 98.31 88 GLU B N 1
ATOM 1871 C CA . GLU B 1 88 ? -12.867 -9.812 -10.289 1 98.31 88 GLU B CA 1
ATOM 1872 C C . GLU B 1 88 ? -13.133 -11.18 -9.68 1 98.31 88 GLU B C 1
ATOM 1874 O O . GLU B 1 88 ? -12.93 -11.383 -8.477 1 98.31 88 GLU B O 1
ATOM 1879 N N . ALA B 1 89 ? -13.578 -12.18 -10.484 1 98.19 89 ALA B N 1
ATOM 1880 C CA . ALA B 1 89 ? -13.867 -13.523 -9.992 1 98.19 89 ALA B CA 1
ATOM 1881 C C . ALA B 1 89 ? -12.609 -14.18 -9.438 1 98.19 89 ALA B C 1
ATOM 1883 O O . ALA B 1 89 ? -12.656 -14.844 -8.391 1 98.19 89 ALA B O 1
ATOM 1884 N N . LEU B 1 90 ? -11.484 -14.031 -10.117 1 98.62 90 LEU B N 1
ATOM 1885 C CA . LEU B 1 90 ? -10.203 -14.57 -9.656 1 98.62 90 LEU B CA 1
ATOM 1886 C C . LEU B 1 90 ? -9.82 -13.961 -8.305 1 98.62 90 LEU B C 1
ATOM 1888 O O . LEU B 1 90 ? -9.414 -14.688 -7.391 1 98.62 90 LEU B O 1
ATOM 1892 N N . ALA B 1 91 ? -9.961 -12.633 -8.18 1 98.81 91 ALA B N 1
ATOM 1893 C CA . ALA B 1 91 ? -9.672 -11.953 -6.918 1 98.81 91 ALA B CA 1
ATOM 1894 C C . ALA B 1 91 ? -10.508 -12.523 -5.777 1 98.81 91 ALA B C 1
ATOM 1896 O O . ALA B 1 91 ? -10 -12.742 -4.676 1 98.81 91 ALA B O 1
ATOM 1897 N N . GLY B 1 92 ? -11.789 -12.703 -6.07 1 98.62 92 GLY B N 1
ATOM 1898 C CA . GLY B 1 92 ? -12.664 -13.297 -5.074 1 98.62 92 GLY B CA 1
ATOM 1899 C C . GLY B 1 92 ? -12.242 -14.688 -4.652 1 98.62 92 GLY B C 1
ATOM 1900 O O . GLY B 1 92 ? -12.281 -15.023 -3.469 1 98.62 92 GLY B O 1
ATOM 1901 N N . THR B 1 93 ? -11.836 -15.539 -5.602 1 98.56 93 THR B N 1
ATOM 1902 C CA . THR B 1 93 ? -11.398 -16.906 -5.328 1 98.56 93 THR B CA 1
ATOM 1903 C C . THR B 1 93 ? -10.18 -16.906 -4.402 1 98.56 93 THR B C 1
ATOM 1905 O O . THR B 1 93 ? -10.148 -17.641 -3.42 1 98.56 93 THR B O 1
ATOM 1908 N N . PHE B 1 94 ? -9.234 -16.047 -4.57 1 98.62 94 PHE B N 1
ATOM 1909 C CA . PHE B 1 94 ? -7.996 -16.016 -3.809 1 98.62 94 PHE B CA 1
ATOM 1910 C C . PHE B 1 94 ? -8.195 -15.32 -2.471 1 98.62 94 PHE B C 1
ATOM 1912 O O . PHE B 1 94 ? -7.328 -15.391 -1.595 1 98.62 94 PHE B O 1
ATOM 1919 N N . ALA B 1 95 ? -9.352 -14.625 -2.311 1 97.88 95 ALA B N 1
ATOM 1920 C CA . ALA B 1 95 ? -9.648 -13.977 -1.035 1 97.88 95 ALA B CA 1
ATOM 1921 C C . ALA B 1 95 ? -10.469 -14.898 -0.132 1 97.88 95 ALA B C 1
ATOM 1923 O O . ALA B 1 95 ? -10.633 -14.625 1.059 1 97.88 95 ALA B O 1
ATOM 1924 N N . ARG B 1 96 ? -10.891 -16 -0.68 1 96.81 96 ARG B N 1
ATOM 1925 C CA . ARG B 1 96 ? -11.836 -16.859 0.03 1 96.81 96 ARG B CA 1
ATOM 1926 C C . ARG B 1 96 ? -11.109 -17.969 0.781 1 96.81 96 ARG B C 1
ATOM 1928 O O . ARG B 1 96 ? -10.312 -18.703 0.193 1 96.81 96 ARG B O 1
ATOM 1935 N N . SER B 1 97 ? -11.406 -18.094 2.062 1 94.19 97 SER B N 1
ATOM 1936 C CA . SER B 1 97 ? -10.828 -19.156 2.867 1 94.19 97 SER B CA 1
ATOM 1937 C C . SER B 1 97 ? -11.305 -20.531 2.387 1 94.19 97 SER B C 1
ATOM 1939 O O . SER B 1 97 ? -12.492 -20.703 2.1 1 94.19 97 SER B O 1
ATOM 1941 N N . GLY B 1 98 ? -10.375 -21.469 2.186 1 92.31 98 GLY B N 1
ATOM 1942 C CA . GLY B 1 98 ? -10.719 -22.844 1.889 1 92.31 98 GLY B CA 1
ATOM 1943 C C . GLY B 1 98 ? -10.969 -23.094 0.413 1 92.31 98 GLY B C 1
ATOM 1944 O O . GLY B 1 98 ? -11.242 -24.219 0.006 1 92.31 98 GLY B O 1
ATOM 1945 N N . ALA B 1 99 ? -10.906 -22.125 -0.384 1 94.38 99 ALA B N 1
ATOM 1946 C CA . ALA B 1 99 ? -11.148 -22.266 -1.816 1 94.38 99 ALA B CA 1
ATOM 1947 C C . ALA B 1 99 ? -10.039 -23.078 -2.488 1 94.38 99 ALA B C 1
ATOM 1949 O O . ALA B 1 99 ? -8.898 -23.078 -2.023 1 94.38 99 ALA B O 1
ATOM 1950 N N . ASP B 1 100 ? -10.445 -23.812 -3.533 1 96.44 100 ASP B N 1
ATOM 1951 C CA . ASP B 1 100 ? -9.453 -24.359 -4.453 1 96.44 100 ASP B CA 1
ATOM 1952 C C . ASP B 1 100 ? -8.914 -23.266 -5.379 1 96.44 100 ASP B C 1
ATOM 1954 O O . ASP B 1 100 ? -9.375 -23.125 -6.512 1 96.44 100 ASP B O 1
ATOM 1958 N N . ARG B 1 101 ? -7.895 -22.609 -5.051 1 97.94 101 ARG B N 1
ATOM 1959 C CA . ARG B 1 101 ? -7.422 -21.375 -5.68 1 97.94 101 ARG B CA 1
ATOM 1960 C C . ARG B 1 101 ? -6.684 -21.672 -6.98 1 97.94 101 ARG B C 1
ATOM 1962 O O . ARG B 1 101 ? -6.637 -20.844 -7.883 1 97.94 101 ARG B O 1
ATOM 1969 N N . PHE B 1 102 ? -6.172 -22.844 -7.109 1 98 102 PHE B N 1
ATOM 1970 C CA . PHE B 1 102 ? -5.355 -23.141 -8.281 1 98 102 PHE B CA 1
ATOM 1971 C C . PHE B 1 102 ? -6.016 -24.219 -9.133 1 98 102 PHE B C 1
ATOM 1973 O O . PHE B 1 102 ? -5.41 -24.734 -10.07 1 98 102 PHE B O 1
ATOM 1980 N N . GLY B 1 103 ? -7.203 -24.562 -8.758 1 97.38 103 GLY B N 1
ATOM 1981 C CA . GLY B 1 103 ? -7.996 -25.438 -9.609 1 97.38 103 GLY B CA 1
ATOM 1982 C C . GLY B 1 103 ? -8.695 -24.703 -10.734 1 97.38 103 GLY B C 1
ATOM 1983 O O . GLY B 1 103 ? -8.773 -23.469 -10.719 1 97.38 103 GLY B O 1
ATOM 1984 N N . ALA B 1 104 ? -9.195 -25.438 -11.703 1 95.06 104 ALA B N 1
ATOM 1985 C CA . ALA B 1 104 ? -9.984 -24.797 -12.766 1 95.06 104 ALA B CA 1
ATOM 1986 C C . ALA B 1 104 ? -11.102 -23.938 -12.188 1 95.06 104 ALA B C 1
ATOM 1988 O O . ALA B 1 104 ? -11.711 -24.312 -11.18 1 95.06 104 ALA B O 1
ATOM 1989 N N . PRO B 1 105 ? -11.25 -22.703 -12.75 1 97 105 PRO B N 1
ATOM 1990 C CA . PRO B 1 105 ? -10.758 -22.219 -14.039 1 97 105 PRO B CA 1
ATOM 1991 C C . PRO B 1 105 ? -9.484 -21.391 -13.914 1 97 105 PRO B C 1
ATOM 1993 O O . PRO B 1 105 ? -9.055 -20.75 -14.875 1 97 105 PRO B O 1
ATOM 1996 N N . THR B 1 106 ? -8.922 -21.344 -12.75 1 98 106 THR B N 1
ATOM 1997 C CA . THR B 1 106 ? -7.684 -20.594 -12.594 1 98 106 THR B CA 1
ATOM 1998 C C . THR B 1 106 ? -6.602 -21.141 -13.523 1 98 106 THR B C 1
ATOM 2000 O O . THR B 1 106 ? -6.242 -22.312 -13.453 1 98 106 THR B O 1
ATOM 2003 N N . ALA B 1 107 ? -6.148 -20.312 -14.461 1 97.81 107 ALA B N 1
ATOM 2004 C CA . ALA B 1 107 ? -5.078 -20.672 -15.383 1 97.81 107 ALA B CA 1
ATOM 2005 C C . ALA B 1 107 ? -3.732 -20.141 -14.898 1 97.81 107 ALA B C 1
ATOM 2007 O O . ALA B 1 107 ? -3.604 -18.953 -14.594 1 97.81 107 ALA B O 1
ATOM 2008 N N . TRP B 1 108 ? -2.805 -21 -14.781 1 97.56 108 TRP B N 1
ATOM 2009 C CA . TRP B 1 108 ? -1.476 -20.656 -14.289 1 97.56 108 TRP B CA 1
ATOM 2010 C C . TRP B 1 108 ? -0.43 -21.641 -14.781 1 97.56 108 TRP B C 1
ATOM 2012 O O . TRP B 1 108 ? -0.772 -22.734 -15.258 1 97.56 108 TRP B O 1
ATOM 2022 N N . SER B 1 109 ? 0.831 -21.281 -14.727 1 96.25 109 SER B N 1
ATOM 2023 C CA . SER B 1 109 ? 1.97 -22.156 -15.008 1 96.25 109 SER B CA 1
ATOM 2024 C C . SER B 1 109 ? 3.117 -21.891 -14.039 1 96.25 109 SER B C 1
ATOM 2026 O O . SER B 1 109 ? 3.18 -20.828 -13.414 1 96.25 109 SER B O 1
ATOM 2028 N N . GLU B 1 110 ? 3.965 -22.828 -13.82 1 95.5 110 GLU B N 1
ATOM 2029 C CA . GLU B 1 110 ? 5.18 -22.609 -13.039 1 95.5 110 GLU B CA 1
ATOM 2030 C C . GLU B 1 110 ? 6.137 -21.672 -13.758 1 95.5 110 GLU B C 1
ATOM 2032 O O . GLU B 1 110 ? 6.555 -21.938 -14.883 1 95.5 110 GLU B O 1
ATOM 2037 N N . GLY B 1 111 ? 6.414 -20.594 -13.141 1 93.44 111 GLY B N 1
ATOM 2038 C CA . GLY B 1 111 ? 7.301 -19.609 -13.719 1 93.44 111 GLY B CA 1
ATOM 2039 C C . GLY B 1 111 ? 8.727 -19.703 -13.219 1 93.44 111 GLY B C 1
ATOM 2040 O O . GLY B 1 111 ? 9.109 -20.719 -12.633 1 93.44 111 GLY B O 1
ATOM 2041 N N . PRO B 1 112 ? 9.492 -18.719 -13.594 1 94.19 112 PRO B N 1
ATOM 2042 C CA . PRO B 1 112 ? 10.867 -18.688 -13.094 1 94.19 112 PRO B CA 1
ATOM 2043 C C . PRO B 1 112 ? 10.945 -18.859 -11.578 1 94.19 112 PRO B C 1
ATOM 2045 O O . PRO B 1 112 ? 10.055 -18.422 -10.852 1 94.19 112 PRO B O 1
ATOM 2048 N N . GLU B 1 113 ? 12.031 -19.625 -11.102 1 94.62 113 GLU B N 1
ATOM 2049 C CA . GLU B 1 113 ? 12.281 -19.906 -9.695 1 94.62 113 GLU B CA 1
ATOM 2050 C C . GLU B 1 113 ? 11.188 -20.781 -9.094 1 94.62 113 GLU B C 1
ATOM 2052 O O . GLU B 1 113 ? 11.039 -20.844 -7.871 1 94.62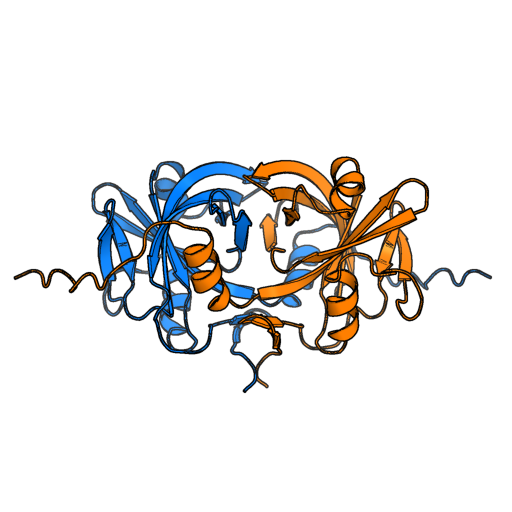 113 GLU B O 1
ATOM 2057 N N . GLY B 1 114 ? 10.32 -21.344 -9.953 1 94.88 114 GLY B N 1
ATOM 2058 C CA . GLY B 1 114 ? 9.297 -22.266 -9.508 1 94.88 114 GLY B CA 1
ATOM 2059 C C . GLY B 1 114 ? 8.055 -21.578 -8.984 1 94.88 114 GLY B C 1
ATOM 2060 O O . GLY B 1 114 ? 7.16 -22.219 -8.43 1 94.88 114 GLY B O 1
ATOM 2061 N N . VAL B 1 115 ? 7.953 -20.344 -9.133 1 96.56 115 VAL B N 1
ATOM 2062 C CA . VAL B 1 115 ? 6.84 -19.547 -8.625 1 96.56 115 VAL B CA 1
ATOM 2063 C C . VAL B 1 115 ? 5.629 -19.719 -9.539 1 96.56 115 VAL B C 1
ATOM 2065 O O . VAL B 1 115 ? 5.754 -19.672 -10.766 1 96.56 115 VAL B O 1
ATOM 2068 N N . PRO B 1 116 ? 4.441 -20.016 -8.992 1 98.38 116 PRO B N 1
ATOM 2069 C CA . PRO B 1 116 ? 3.25 -20.047 -9.836 1 98.38 116 PRO B CA 1
ATOM 2070 C C . PRO B 1 116 ? 2.936 -18.688 -10.461 1 98.38 116 PRO B C 1
ATOM 2072 O O . PRO B 1 116 ? 2.838 -17.688 -9.75 1 98.38 116 PRO B O 1
ATOM 2075 N N . VAL B 1 117 ? 2.779 -18.625 -11.734 1 98.12 117 VAL B N 1
ATOM 2076 C CA . VAL B 1 117 ? 2.449 -17.391 -12.445 1 98.12 117 VAL B CA 1
ATOM 2077 C C . VAL B 1 117 ? 1.06 -17.5 -13.062 1 98.12 117 VAL B C 1
ATOM 2079 O O . VAL B 1 117 ? 0.803 -18.406 -13.859 1 98.12 117 VAL B O 1
ATOM 2082 N N . LEU B 1 118 ? 0.158 -16.641 -12.719 1 98.38 118 LEU B N 1
ATOM 2083 C CA . LEU B 1 118 ? -1.209 -16.609 -13.227 1 98.38 118 LEU B CA 1
ATOM 2084 C C . LEU B 1 118 ? -1.252 -16.047 -14.641 1 98.38 118 LEU B C 1
ATOM 2086 O O . LEU B 1 118 ? -0.523 -15.102 -14.961 1 98.38 118 LEU B O 1
ATOM 2090 N N . ASP B 1 119 ? -2.178 -16.516 -15.398 1 96.62 119 ASP B N 1
ATOM 2091 C CA . ASP B 1 119 ? -2.342 -16.062 -16.781 1 96.62 119 ASP B CA 1
ATOM 2092 C C . ASP B 1 119 ? -3.232 -14.828 -16.844 1 96.62 119 ASP B C 1
ATOM 2094 O O . ASP B 1 119 ? -4.062 -14.609 -15.961 1 96.62 119 ASP B O 1
ATOM 2098 N N . GLU B 1 120 ? -3.021 -13.992 -17.875 1 96.12 120 GLU B N 1
ATOM 2099 C CA . GLU B 1 120 ? -3.918 -12.938 -18.344 1 96.12 120 GLU B CA 1
ATOM 2100 C C . GLU B 1 120 ? -3.998 -11.797 -17.328 1 96.12 120 GLU B C 1
ATOM 2102 O O . GLU B 1 120 ? -4.977 -11.055 -17.297 1 96.12 120 GLU B O 1
ATOM 2107 N N . VAL B 1 121 ? -3.002 -11.766 -16.469 1 97.81 121 VAL B N 1
ATOM 2108 C CA . VAL B 1 121 ? -2.961 -10.648 -15.523 1 97.81 121 VAL B CA 1
ATOM 2109 C C . VAL B 1 121 ? -2.43 -9.398 -16.219 1 97.81 121 VAL B C 1
ATOM 2111 O O . VAL B 1 121 ? -1.888 -9.484 -17.328 1 97.81 121 VAL B O 1
ATOM 2114 N N . LEU B 1 122 ? -2.645 -8.234 -15.664 1 98.19 122 LEU B N 1
ATOM 2115 C CA . LEU B 1 122 ? -2.145 -6.988 -16.234 1 98.19 122 LEU B CA 1
ATOM 2116 C C . LEU B 1 122 ? -0.621 -6.969 -16.25 1 98.19 122 LEU B C 1
ATOM 2118 O O . LEU B 1 122 ? -0.009 -6.445 -17.172 1 98.19 122 LEU B O 1
ATOM 2122 N N . ALA B 1 123 ? -0.013 -7.43 -15.188 1 98.56 123 ALA B N 1
ATOM 2123 C CA . ALA B 1 123 ? 1.431 -7.523 -14.984 1 98.56 123 ALA B CA 1
ATOM 2124 C C . ALA B 1 123 ? 1.771 -8.547 -13.906 1 98.56 123 ALA B C 1
ATOM 2126 O O . ALA B 1 123 ? 0.926 -8.891 -13.078 1 98.56 123 ALA B O 1
ATOM 2127 N N . TRP B 1 124 ? 2.959 -9.047 -13.938 1 98.5 124 TRP B N 1
ATOM 2128 C CA . TRP B 1 124 ? 3.414 -9.93 -12.867 1 98.5 124 TRP B CA 1
ATOM 2129 C C . TRP B 1 124 ? 4.906 -9.758 -12.617 1 98.5 124 TRP B C 1
ATOM 2131 O O . TRP B 1 124 ? 5.641 -9.297 -13.5 1 98.5 124 TRP B O 1
ATOM 2141 N N . LEU B 1 125 ? 5.352 -10.07 -11.414 1 98.81 125 LEU B N 1
ATOM 2142 C CA . LEU B 1 125 ? 6.738 -10.07 -10.969 1 98.81 125 LEU B CA 1
ATOM 2143 C C . LEU B 1 125 ? 7.078 -11.383 -10.258 1 98.81 125 LEU B C 1
ATOM 2145 O O . LEU B 1 125 ? 6.25 -11.922 -9.523 1 98.81 125 LEU B O 1
ATOM 2149 N N . VAL B 1 126 ? 8.211 -11.875 -10.508 1 98.88 126 VAL B N 1
ATOM 2150 C CA . VAL B 1 126 ? 8.859 -12.805 -9.594 1 98.88 126 VAL B CA 1
ATOM 2151 C C . VAL B 1 126 ? 9.844 -12.055 -8.703 1 98.88 126 VAL B C 1
ATOM 2153 O O . VAL B 1 126 ? 10.711 -11.32 -9.195 1 98.88 126 VAL B O 1
ATOM 2156 N N . CYS B 1 127 ? 9.688 -12.242 -7.418 1 98.94 127 CYS B N 1
ATOM 2157 C CA . CYS B 1 127 ? 10.469 -11.469 -6.461 1 98.94 127 CYS B CA 1
ATOM 2158 C C . CYS B 1 127 ? 11.172 -12.383 -5.461 1 98.94 127 CYS B C 1
ATOM 2160 O O . CYS B 1 127 ? 10.617 -13.422 -5.07 1 98.94 127 CYS B O 1
ATOM 2162 N N . ARG B 1 128 ? 12.32 -12.008 -5.027 1 98.88 128 ARG B N 1
ATOM 2163 C CA . ARG B 1 128 ? 13.039 -12.672 -3.941 1 98.88 128 ARG B CA 1
ATOM 2164 C C . ARG B 1 128 ? 12.711 -12.023 -2.6 1 98.88 128 ARG B C 1
ATOM 2166 O O . ARG B 1 128 ? 12.914 -10.82 -2.418 1 98.88 128 ARG B O 1
ATOM 2173 N N . VAL B 1 129 ? 12.297 -12.859 -1.654 1 98.88 129 VAL B N 1
ATOM 2174 C CA . VAL B 1 129 ? 11.953 -12.328 -0.339 1 98.88 129 VAL B CA 1
ATOM 2175 C C . VAL B 1 129 ? 13.219 -11.914 0.399 1 98.88 129 VAL B C 1
ATOM 2177 O O . VAL B 1 129 ? 14.164 -12.695 0.512 1 98.88 129 VAL B O 1
ATOM 2180 N N . VAL B 1 130 ? 13.203 -10.688 0.931 1 98.75 130 VAL B N 1
ATOM 2181 C CA . VAL B 1 130 ? 14.422 -10.211 1.571 1 98.75 130 VAL B CA 1
ATOM 2182 C C . VAL B 1 130 ? 14.156 -9.906 3.045 1 98.75 130 VAL B C 1
ATOM 2184 O O . VAL B 1 130 ? 15.086 -9.766 3.838 1 98.75 130 VAL B O 1
ATOM 2187 N N . ALA B 1 131 ? 12.938 -9.758 3.432 1 98.62 131 ALA B N 1
ATOM 2188 C CA . ALA B 1 131 ? 12.602 -9.523 4.836 1 98.62 131 ALA B CA 1
ATOM 2189 C C . ALA B 1 131 ? 11.164 -9.945 5.133 1 98.62 131 ALA B C 1
ATOM 2191 O O . ALA B 1 131 ? 10.289 -9.836 4.273 1 98.62 131 ALA B O 1
ATOM 2192 N N . ARG B 1 132 ? 10.93 -10.461 6.289 1 98.56 132 ARG B N 1
ATOM 2193 C CA . ARG B 1 132 ? 9.641 -10.727 6.914 1 98.56 132 ARG B CA 1
ATOM 2194 C C . ARG B 1 132 ? 9.547 -10.07 8.289 1 98.56 132 ARG B C 1
ATOM 2196 O O . ARG B 1 132 ? 10.18 -10.516 9.242 1 98.56 132 ARG B O 1
ATOM 2203 N N . ILE B 1 133 ? 8.727 -9.031 8.383 1 98.31 133 ILE B N 1
ATOM 2204 C CA . ILE B 1 133 ? 8.711 -8.195 9.578 1 98.31 133 ILE B CA 1
ATOM 2205 C C . ILE B 1 133 ? 7.406 -8.414 10.344 1 98.31 133 ILE B C 1
ATOM 2207 O O . ILE B 1 133 ? 6.32 -8.148 9.828 1 98.31 133 ILE B O 1
ATOM 2211 N N . PRO B 1 134 ? 7.527 -8.93 11.609 1 97.88 134 PRO B N 1
ATOM 2212 C CA . PRO B 1 134 ? 6.297 -9.031 12.398 1 97.88 134 PRO B CA 1
ATOM 2213 C C . PRO B 1 134 ? 5.625 -7.68 12.617 1 97.88 134 PRO B C 1
ATOM 2215 O O . PRO B 1 134 ? 6.305 -6.684 12.883 1 97.88 134 PRO B O 1
ATOM 2218 N N . ALA B 1 135 ? 4.32 -7.586 12.5 1 97.81 135 ALA B N 1
ATOM 2219 C CA . ALA B 1 135 ? 3.506 -6.391 12.711 1 97.81 135 ALA B CA 1
ATOM 2220 C C . ALA B 1 135 ? 2.123 -6.758 13.242 1 97.81 135 ALA B C 1
ATOM 2222 O O . ALA B 1 135 ? 1.181 -6.938 12.461 1 97.81 135 ALA B O 1
ATOM 2223 N N . GLY B 1 136 ? 2.004 -6.848 14.555 1 97.81 136 GLY B N 1
ATOM 2224 C CA . GLY B 1 136 ? 0.738 -7.23 15.164 1 97.81 136 GLY B CA 1
ATOM 2225 C C . GLY B 1 136 ? 0.256 -8.602 14.727 1 97.81 136 GLY B C 1
ATOM 2226 O O . GLY B 1 136 ? 0.98 -9.586 14.859 1 97.81 136 GLY B O 1
ATOM 2227 N N . ASP B 1 137 ? -0.933 -8.609 14.188 1 98.19 137 ASP B N 1
ATOM 2228 C CA . ASP B 1 137 ? -1.529 -9.875 13.758 1 98.19 137 ASP B CA 1
ATOM 2229 C C . ASP B 1 137 ? -1.217 -10.156 12.289 1 98.19 137 ASP B C 1
ATOM 2231 O O . ASP B 1 137 ? -1.821 -11.047 11.688 1 98.19 137 ASP B O 1
ATOM 2235 N N . HIS B 1 138 ? -0.28 -9.422 11.688 1 98.25 138 HIS B N 1
ATOM 2236 C CA . HIS B 1 138 ? 0.165 -9.625 10.312 1 98.25 138 HIS B CA 1
ATOM 2237 C C . HIS B 1 138 ? 1.687 -9.633 10.227 1 98.25 138 HIS B C 1
ATOM 2239 O O . HIS B 1 138 ? 2.375 -9.523 11.242 1 98.25 138 HIS B O 1
ATOM 2245 N N . HIS B 1 139 ? 2.203 -9.938 9.109 1 98.38 139 HIS B N 1
ATOM 2246 C CA . HIS B 1 139 ? 3.59 -9.742 8.703 1 98.38 139 HIS B CA 1
ATOM 2247 C C . HIS B 1 139 ? 3.68 -8.828 7.484 1 98.38 139 HIS B C 1
ATOM 2249 O O . HIS B 1 139 ? 2.838 -8.898 6.586 1 98.38 139 HIS B O 1
ATOM 2255 N N . LEU B 1 140 ? 4.648 -7.953 7.523 1 98.69 140 LEU B N 1
ATOM 2256 C CA . LEU B 1 140 ? 5.062 -7.227 6.328 1 98.69 140 LEU B CA 1
ATOM 2257 C C . LEU B 1 140 ? 6.195 -7.961 5.617 1 98.69 140 LEU B C 1
ATOM 2259 O O . LEU B 1 140 ? 7.223 -8.266 6.227 1 98.69 140 LEU B O 1
ATOM 2263 N N . VAL B 1 141 ? 5.965 -8.266 4.379 1 98.88 141 VAL B N 1
ATOM 2264 C CA . VAL B 1 141 ? 6.969 -8.953 3.57 1 98.88 141 VAL B CA 1
ATOM 2265 C C . VAL B 1 141 ? 7.57 -7.973 2.562 1 98.88 141 VAL B C 1
ATOM 2267 O O . VAL B 1 141 ? 6.844 -7.254 1.877 1 98.88 141 VAL B O 1
ATOM 2270 N N . VAL B 1 142 ? 8.891 -7.863 2.537 1 98.94 142 VAL B N 1
ATOM 2271 C CA . VAL B 1 142 ? 9.617 -7.082 1.544 1 98.94 142 VAL B CA 1
ATOM 2272 C C . VAL B 1 142 ? 10.344 -8.016 0.576 1 98.94 142 VAL B C 1
ATOM 2274 O O . VAL B 1 142 ? 10.984 -8.977 0.997 1 98.94 142 VAL B O 1
ATOM 2277 N N . ALA B 1 143 ? 10.188 -7.738 -0.68 1 98.94 143 ALA B N 1
ATOM 2278 C CA . ALA B 1 143 ? 10.773 -8.625 -1.684 1 98.94 143 ALA B CA 1
ATOM 2279 C C . ALA B 1 143 ? 11.422 -7.824 -2.812 1 98.94 143 ALA B C 1
ATOM 2281 O O . ALA B 1 143 ? 10.93 -6.75 -3.18 1 98.94 143 ALA B O 1
ATOM 2282 N N . GLU B 1 144 ? 12.492 -8.344 -3.342 1 98.94 144 GLU B N 1
ATOM 2283 C CA . GLU B 1 144 ? 13.234 -7.715 -4.43 1 98.94 144 GLU B CA 1
ATOM 2284 C C . GLU B 1 144 ? 12.805 -8.273 -5.785 1 98.94 144 GLU B C 1
ATOM 2286 O O . GLU B 1 144 ? 12.781 -9.492 -5.98 1 98.94 144 GLU B O 1
ATOM 2291 N N . VAL B 1 145 ? 12.523 -7.406 -6.723 1 98.94 145 VAL B N 1
ATOM 2292 C CA . VAL B 1 145 ? 12.094 -7.809 -8.055 1 98.94 145 VAL B CA 1
ATOM 2293 C C . VAL B 1 145 ? 13.242 -8.492 -8.789 1 98.94 145 VAL B C 1
ATOM 2295 O O . VAL B 1 145 ? 14.32 -7.914 -8.938 1 98.94 145 VAL B O 1
ATOM 2298 N N . VAL B 1 146 ? 13 -9.68 -9.25 1 98.75 146 VAL B N 1
ATOM 2299 C CA . VAL B 1 146 ? 14 -10.438 -10 1 98.75 146 VAL B CA 1
ATOM 2300 C C . VAL B 1 146 ? 13.719 -10.312 -11.5 1 98.75 146 VAL B C 1
ATOM 2302 O O . VAL B 1 146 ? 14.633 -10.078 -12.289 1 98.75 146 VAL B O 1
ATOM 2305 N N . LEU B 1 147 ? 12.539 -10.469 -11.898 1 98.62 147 LEU B N 1
ATOM 2306 C CA . LEU B 1 147 ? 12.102 -10.383 -13.281 1 98.62 147 LEU B CA 1
ATOM 2307 C C . LEU B 1 147 ? 10.586 -10.234 -13.367 1 98.62 147 LEU B C 1
ATOM 2309 O O . LEU B 1 147 ? 9.891 -10.32 -12.352 1 98.62 147 LEU B O 1
ATOM 2313 N N . GLY B 1 148 ? 10.031 -9.945 -14.531 1 98.44 148 GLY B N 1
ATOM 2314 C CA . GLY B 1 148 ? 8.594 -9.836 -14.695 1 98.44 148 GLY B CA 1
ATOM 2315 C C . GLY B 1 148 ? 8.18 -9.328 -16.062 1 98.44 148 GLY B C 1
ATOM 2316 O O . GLY B 1 148 ? 9 -9.266 -16.984 1 98.44 148 GLY B O 1
ATOM 2317 N N . GLU B 1 149 ? 6.867 -9.125 -16.125 1 97.12 149 GLU B N 1
ATOM 2318 C CA . GLU B 1 149 ? 6.227 -8.594 -17.328 1 97.12 149 GLU B CA 1
ATOM 2319 C C . GLU B 1 149 ? 5.121 -7.605 -16.984 1 97.12 149 GLU B C 1
ATOM 2321 O O . GLU B 1 149 ? 4.449 -7.754 -15.953 1 97.12 149 GLU B O 1
ATOM 2326 N N . SER B 1 150 ? 4.934 -6.582 -17.812 1 96.69 150 SER B N 1
ATOM 2327 C CA . SER B 1 150 ? 3.934 -5.555 -17.562 1 96.69 150 SER B CA 1
ATOM 2328 C C . SER B 1 150 ? 3.115 -5.246 -18.812 1 96.69 150 SER B C 1
ATOM 2330 O O . SER B 1 150 ? 2.613 -4.133 -18.969 1 96.69 150 SER B O 1
ATOM 2332 N N . GLY B 1 151 ? 2.969 -6.105 -19.703 1 93.31 151 GLY B N 1
ATOM 2333 C CA . GLY B 1 151 ? 2.379 -5.824 -21 1 93.31 151 GLY B CA 1
ATOM 2334 C C . GLY B 1 151 ? 0.913 -6.207 -21.078 1 93.31 151 GLY B C 1
ATOM 2335 O O . GLY B 1 151 ? 0.314 -6.16 -22.156 1 93.31 151 GLY B O 1
ATOM 2336 N N . GLY B 1 152 ? 0.322 -6.652 -20.031 1 93.81 152 GLY B N 1
ATOM 2337 C CA . GLY B 1 152 ? -1.082 -7.031 -20.078 1 93.81 152 GLY B CA 1
ATOM 2338 C C . GLY B 1 152 ? -2 -5.867 -20.406 1 93.81 152 GLY B C 1
ATOM 2339 O O . GLY B 1 152 ? -1.676 -4.715 -20.109 1 93.81 152 GLY B O 1
ATOM 2340 N N . ALA B 1 153 ? -3.09 -6.223 -21 1 91.88 153 ALA B N 1
ATOM 2341 C CA . ALA B 1 153 ? -4.059 -5.195 -21.375 1 91.88 153 ALA B CA 1
ATOM 2342 C C . ALA B 1 153 ? -5.168 -5.09 -20.328 1 91.88 153 ALA B C 1
ATOM 2344 O O . ALA B 1 153 ? -5.547 -6.09 -19.719 1 91.88 153 ALA B O 1
ATOM 2345 N N . GLY B 1 154 ? -5.656 -3.893 -20.203 1 95.56 154 GLY B N 1
ATOM 2346 C CA . GLY B 1 154 ? -6.832 -3.715 -19.359 1 95.56 154 GLY B CA 1
ATOM 2347 C C . GLY B 1 154 ? -6.66 -2.635 -18.312 1 95.56 154 GLY B C 1
ATOM 2348 O O . GLY B 1 154 ? -5.605 -1.997 -18.234 1 95.56 154 GLY B O 1
ATOM 2349 N N . ARG B 1 155 ? -7.734 -2.395 -17.562 1 97.31 155 ARG B N 1
ATOM 2350 C CA . ARG B 1 155 ? -7.777 -1.449 -16.453 1 97.31 155 ARG B CA 1
ATOM 2351 C C . ARG B 1 155 ? -7.602 -2.164 -15.117 1 97.31 155 ARG B C 1
ATOM 2353 O O . ARG B 1 155 ? -7.996 -3.324 -14.969 1 97.31 155 ARG B O 1
ATOM 2360 N N . PRO B 1 156 ? -7.023 -1.487 -14.211 1 98.44 156 PRO B N 1
ATOM 2361 C CA . PRO B 1 156 ? -6.766 -2.152 -12.93 1 98.44 156 PRO B CA 1
ATOM 2362 C C . PRO B 1 156 ? -8.047 -2.445 -12.148 1 98.44 156 PRO B C 1
ATOM 2364 O O . PRO B 1 156 ? -9 -1.666 -12.211 1 98.44 156 PRO B O 1
ATOM 2367 N N . LEU B 1 157 ? -8.078 -3.557 -11.484 1 98.81 157 LEU B N 1
ATOM 2368 C CA . LEU B 1 157 ? -9.109 -3.863 -10.5 1 98.81 157 LEU B CA 1
ATOM 2369 C C . LEU B 1 157 ? -8.859 -3.107 -9.203 1 98.81 157 LEU B C 1
ATOM 2371 O O . LEU B 1 157 ? -7.723 -3.033 -8.727 1 98.81 157 LEU B O 1
ATOM 2375 N N . LEU B 1 158 ? -9.922 -2.484 -8.68 1 98.75 158 LEU B N 1
ATOM 2376 C CA . LEU B 1 158 ? -9.836 -1.737 -7.43 1 98.75 158 LEU B CA 1
ATOM 2377 C C . LEU B 1 158 ? -10.742 -2.348 -6.367 1 98.75 158 LEU B C 1
ATOM 2379 O O . LEU B 1 158 ? -11.664 -3.104 -6.691 1 98.75 158 LEU B O 1
ATOM 2383 N N . TYR B 1 159 ? -10.383 -2.111 -5.172 1 98.75 159 TYR B N 1
ATOM 2384 C CA . TYR B 1 159 ? -11.18 -2.455 -4 1 98.75 159 TYR B CA 1
ATOM 2385 C C . TYR B 1 159 ? -11.484 -1.216 -3.164 1 98.75 159 TYR B C 1
ATOM 2387 O O . TYR B 1 159 ? -10.578 -0.437 -2.85 1 98.75 159 TYR B O 1
ATOM 2395 N N . HIS B 1 160 ? -12.727 -0.965 -2.836 1 98.31 160 HIS B N 1
ATOM 2396 C CA . HIS B 1 160 ? -13.18 0.207 -2.096 1 98.31 160 HIS B CA 1
ATOM 2397 C C . HIS B 1 160 ? -14.508 -0.064 -1.391 1 98.31 160 HIS B C 1
ATOM 2399 O O . HIS B 1 160 ? -15.43 -0.614 -1.99 1 98.31 160 HIS B O 1
ATOM 2405 N N . GLN B 1 161 ? -14.516 0.261 -0.084 1 96.56 161 GLN B N 1
ATOM 2406 C CA . GLN B 1 161 ? -15.719 0.121 0.721 1 96.56 161 GLN B CA 1
ATOM 2407 C C . GLN B 1 161 ? -16.25 -1.309 0.67 1 96.56 161 GLN B C 1
ATOM 2409 O O . GLN B 1 161 ? -17.453 -1.525 0.459 1 96.56 161 GLN B O 1
ATOM 2414 N N . GLY B 1 162 ? -15.359 -2.27 0.681 1 95.62 162 GLY B N 1
ATOM 2415 C CA . GLY B 1 162 ? -15.734 -3.67 0.803 1 95.62 162 GLY B CA 1
ATOM 2416 C C . GLY B 1 162 ? -16.156 -4.293 -0.512 1 95.62 162 GLY B C 1
ATOM 2417 O O . GLY B 1 162 ? -16.734 -5.383 -0.531 1 95.62 162 GLY B O 1
ATOM 2418 N N . ARG B 1 163 ? -15.922 -3.582 -1.596 1 96.69 163 ARG B N 1
ATOM 2419 C CA . ARG B 1 163 ? -16.344 -4.105 -2.891 1 96.69 163 ARG B CA 1
ATOM 2420 C C . ARG B 1 163 ? -15.273 -3.873 -3.951 1 96.69 163 ARG B C 1
ATOM 2422 O O . ARG B 1 163 ? -14.508 -2.904 -3.871 1 96.69 163 ARG B O 1
ATOM 2429 N N . PHE B 1 164 ? -15.305 -4.781 -4.938 1 98.06 164 PHE B N 1
ATOM 2430 C CA . PHE B 1 164 ? -14.477 -4.539 -6.113 1 98.06 164 PHE B CA 1
ATOM 2431 C C . PHE B 1 164 ? -15.047 -3.398 -6.949 1 98.06 164 PHE B C 1
ATOM 2433 O O . PHE B 1 164 ? -16.266 -3.223 -7.023 1 98.06 164 PHE B O 1
ATOM 2440 N N . ASN B 1 165 ? -14.164 -2.635 -7.496 1 96.62 165 ASN B N 1
ATOM 2441 C CA . ASN B 1 165 ? -14.516 -1.447 -8.273 1 96.62 165 ASN B CA 1
ATOM 2442 C C . ASN B 1 165 ? -13.562 -1.249 -9.453 1 96.62 165 ASN B C 1
ATOM 2444 O O . ASN B 1 165 ? -12.711 -2.1 -9.719 1 96.62 165 ASN B O 1
ATOM 2448 N N . GLY B 1 166 ? -13.789 -0.219 -10.305 1 96 166 GLY B N 1
ATOM 2449 C CA . GLY B 1 166 ? -12.93 0.168 -11.414 1 96 166 GLY B CA 1
ATOM 2450 C C . GLY B 1 166 ? -12.727 1.668 -11.516 1 96 166 GLY B C 1
ATOM 2451 O O . GLY B 1 166 ? -13.383 2.438 -10.812 1 96 166 GLY B O 1
ATOM 2452 N N . LEU B 1 167 ? -11.82 2.01 -12.336 1 94.69 167 LEU B N 1
ATOM 2453 C CA . LEU B 1 167 ? -11.516 3.418 -12.562 1 94.69 167 LEU B CA 1
ATOM 2454 C C . LEU B 1 167 ? -12.609 4.086 -13.391 1 94.69 167 LEU B C 1
ATOM 2456 O O . LEU B 1 167 ? -13.25 3.434 -14.219 1 94.69 167 LEU B O 1
ATOM 2460 N N . ARG B 1 168 ? -12.656 5.312 -13.109 1 91.44 168 ARG B N 1
ATOM 2461 C CA . ARG B 1 168 ? -13.516 6.129 -13.969 1 91.44 168 ARG B CA 1
ATOM 2462 C C . ARG B 1 168 ? -12.992 6.156 -15.398 1 91.44 168 ARG B C 1
ATOM 2464 O O . ARG B 1 168 ? -11.781 6.105 -15.625 1 91.44 168 ARG B O 1
ATOM 2471 N N . ASP B 1 169 ? -13.852 6.258 -16.375 1 82 169 ASP B N 1
ATOM 2472 C CA . ASP B 1 169 ? -13.492 6.254 -17.797 1 82 169 ASP B CA 1
ATOM 2473 C C . ASP B 1 169 ? -12.695 7.504 -18.156 1 82 169 ASP B C 1
ATOM 2475 O O . ASP B 1 169 ? -12.953 8.586 -17.625 1 82 169 ASP B O 1
#

Sequence (338 aa):
MTATPDLAAFRLGSPELLRSVFRRHAAGVAVITAQRDGTPVGFTATSLTSVSAEPPLVSFGIGAGSSSWAVISEADHVGVHILGEHQEALAGTFARSGADRFGAPTAWSEGPEGVPVLDEVLAWLVCRVVARIPAGDHHLVVAEVVLGESGGAGRPLLYHQGRFNGLRDMTATPDLAAFRLGSPELLRSVFRRHAAGVAVITAQRDGTPVGFTATSLTSVSAEPPLVSFGIGAGSSSWAVISEADHVGVHILGEHQEALAGTFARSGADRFGAPTAWSEGPEGVPVLDEVLAWLVCRVVARIPAGDHHLVVAEVVLGESGGAGRPLLYHQGRFNGLRD

Organism: NCBI:txid40318

InterPro domains:
  IPR002563 Flavin reductase like domain [PF01613] (22-167)
  IPR002563 Flavin reductase like domain [SM00903] (22-166)
  IPR012349 FMN-binding split barrel [G3DSA:2.30.110.10] (14-169)
  IPR050268 NADH-dependent flavin reductase [PTHR30466] (16-167)

Secondary structure (DSSP, 8-state):
---------PEES-HHHHHHHHHSS-EE-EEEEEEETTEEEEEEES--EEEETTTTEEEEEEETT-TTHHHHTT-SEEEEEEPBGGGHHHHHHHHSTT--TTSTT--EEE-GGG-EEETT-SEEEEEEEEEEEEETTEEEEEEEEEEEE----SPBPEEETTEEE-B--/---------PEES-HHHHHHHHHSS-EE-EEEEEEETTEEEEEEES--EEEETTTTEEEEEEETT-TTHHHHTT-SEEEEEEPBGGGHHHHHHHHSTT--TTSTT--EEE-GGG-EEETT-SEEEEEEEEEEEEETTEEEEEEEEEEEE----SPBPEEETTEEE-B--

Nearest PDB structures (foldseek):
  4l82-assembly2_D  TM=9.599E-01  e=3.071E-16  Rickettsia felis URRWXCal2
  4l82-assembly1_B  TM=9.389E-01  e=1.853E-16  Rickettsia felis URRWXCal2
  4xj2-assembly1_A  TM=9.093E-01  e=1.398E-15  Paracoccus denitrificans PD1222
  4r82-assembly1_B  TM=9.174E-01  e=1.397E-14  Streptomyces globisporus
  9fd5-assembly2_C  TM=9.375E-01  e=1.054E-12  Streptomyces albogriseolus

Foldseek 3Di:
DPPPPVPPDDDDDDPVVVVVVCLAPKFFKKKKWFDDPHRIAIAIFRAWDFDDVVQTKIKTKDFPPDPCCVGVVPGQKMKIFFAAPVCQVLNVQRHDPPHPNCDPPFDWDQDPPRYIDTPLTQKMFMWGWDDWADDVRMIMTMTGTDDMGRHHDHFTWMDHNRDIDTDDD/DPPPPVPPDDDDDDPVVVVVVCLAPKFFKKKKWFDDPRRIAIAIFRAWDFDDVVQTKIKTKDFPPDPCCVGVVPGQKMKIFFAAPVCQVLNVQRHDPPHPNCDPPFDWDQDPPRYIDTPLTQKMFMWGWDDWADDVRMIMTMTGTDDMGRHHDHFTWMDHNHDIDTDDD

Solvent-accessible surface area (backbone atoms only — not comparable to full-atom values): 17448 Å² total; per-residue (Å²): 125,80,72,63,66,78,71,62,84,59,43,64,48,34,45,65,51,50,51,51,36,50,37,55,40,35,25,22,36,30,38,40,24,26,51,52,95,87,44,74,43,53,33,46,34,62,38,69,29,76,50,19,53,54,61,29,27,35,34,36,56,45,46,68,84,39,80,46,36,74,49,58,78,69,36,60,45,33,19,43,30,34,34,22,52,91,38,53,69,59,46,52,42,32,60,41,86,89,53,73,60,75,39,86,84,49,53,64,47,74,37,79,95,60,18,45,39,68,60,92,36,26,22,38,35,37,23,38,55,75,45,77,41,86,38,66,50,12,30,41,37,34,25,34,48,50,28,32,44,50,79,40,77,80,54,38,19,27,37,42,64,91,34,80,44,41,60,45,130,125,80,72,64,66,78,71,62,85,60,42,64,49,35,45,65,50,51,49,50,36,50,38,55,40,35,26,22,37,28,37,39,23,24,52,53,96,88,44,75,44,54,34,46,36,60,38,68,28,76,49,18,52,55,63,28,28,35,34,35,56,45,45,65,83,39,81,46,36,74,47,59,78,69,37,59,45,34,19,41,30,36,35,22,51,90,38,55,68,58,44,51,41,31,61,42,86,88,52,71,59,75,39,88,84,50,53,65,47,74,36,80,95,60,18,45,38,67,62,90,36,27,20,38,34,37,24,37,55,75,46,77,41,85,40,66,50,12,30,42,36,33,27,34,49,52,29,32,45,50,79,40,77,80,52,37,18,27,36,42,64,92,35,80,45,41,63,43,131

Radius of gyration: 19.62 Å; Cα contacts (8 Å, |Δi|>4): 853; chains: 2; bounding box: 37×64×45 Å

pLDDT: mean 94.7, std 12.03, range [32.16, 98.94]